Protein AF-A0A612QL84-F1 (afdb_monomer_lite)

pLDDT: mean 74.57, std 16.96, range [36.69, 97.5]

Radius of gyration: 27.6 Å; chains: 1; bounding box: 62×42×77 Å

Structure (mmCIF, N/CA/C/O backbone):
data_AF-A0A612QL84-F1
#
_entry.id   AF-A0A612QL84-F1
#
loop_
_atom_site.group_PDB
_atom_site.id
_atom_site.type_symbol
_atom_site.label_atom_id
_atom_site.label_alt_id
_atom_site.label_comp_id
_atom_site.label_asym_id
_atom_site.label_entity_id
_atom_site.label_seq_id
_atom_site.pdbx_PDB_ins_code
_atom_site.Cartn_x
_atom_site.Cartn_y
_atom_site.Cartn_z
_atom_site.occupancy
_atom_site.B_iso_or_equiv
_atom_site.auth_seq_id
_atom_site.auth_comp_id
_atom_site.auth_asym_id
_atom_site.auth_atom_id
_atom_site.pdbx_PDB_model_num
ATOM 1 N N . ILE A 1 1 ? 5.502 -2.067 36.546 1.00 43.53 1 ILE A N 1
ATOM 2 C CA . ILE A 1 1 ? 4.140 -2.557 36.855 1.00 43.53 1 ILE A CA 1
ATOM 3 C C . ILE A 1 1 ? 4.040 -2.492 38.365 1.00 43.53 1 ILE A C 1
ATOM 5 O O . ILE A 1 1 ? 4.650 -3.320 39.027 1.00 43.53 1 ILE A O 1
ATOM 9 N N . ASP A 1 2 ? 3.434 -1.429 38.892 1.00 40.50 2 ASP A N 1
ATOM 10 C CA . ASP A 1 2 ? 3.224 -1.284 40.333 1.00 40.50 2 ASP A CA 1
ATOM 11 C C . ASP A 1 2 ? 2.199 -2.330 40.770 1.00 40.50 2 ASP A C 1
ATOM 13 O O . ASP A 1 2 ? 1.013 -2.237 40.447 1.00 40.50 2 ASP A O 1
ATOM 17 N N . SER A 1 3 ? 2.677 -3.380 41.429 1.00 54.72 3 SER A N 1
ATOM 18 C CA . SER A 1 3 ? 1.825 -4.421 41.989 1.00 54.72 3 SER A CA 1
ATOM 19 C C . SER A 1 3 ? 1.119 -3.851 43.216 1.00 54.72 3 SER A C 1
ATOM 21 O O . SER A 1 3 ? 1.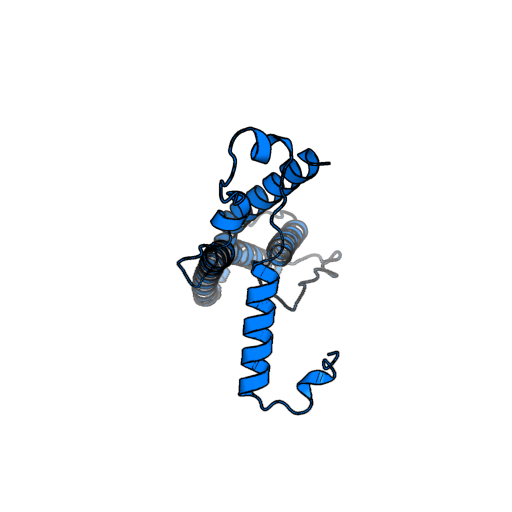739 -3.706 44.270 1.00 54.72 3 SER A O 1
ATOM 23 N N . ASP A 1 4 ? -0.167 -3.522 43.060 1.00 62.78 4 ASP A N 1
ATOM 24 C CA . ASP A 1 4 ? -1.070 -3.097 44.137 1.00 62.78 4 ASP A CA 1
ATOM 25 C C . ASP A 1 4 ? -0.872 -4.056 45.338 1.00 62.78 4 ASP A C 1
ATOM 27 O O . ASP A 1 4 ? -1.049 -5.268 45.166 1.00 62.78 4 ASP A O 1
ATOM 31 N N . PRO A 1 5 ? -0.438 -3.587 46.528 1.00 63.16 5 PRO A N 1
ATOM 32 C CA . PRO A 1 5 ? 0.059 -4.460 47.600 1.00 63.16 5 PRO A CA 1
ATOM 33 C C . PRO A 1 5 ? -0.962 -5.500 48.084 1.00 63.16 5 PRO A C 1
ATOM 35 O O . PRO A 1 5 ? -0.580 -6.528 48.641 1.00 63.16 5 PRO A O 1
ATOM 38 N N . ILE A 1 6 ? -2.244 -5.251 47.815 1.00 63.66 6 ILE A N 1
ATOM 39 C CA . ILE A 1 6 ? -3.386 -6.116 48.124 1.00 63.66 6 ILE A CA 1
ATOM 40 C C . ILE A 1 6 ? -3.390 -7.393 47.261 1.00 63.66 6 ILE A C 1
ATOM 42 O O . ILE A 1 6 ? -3.891 -8.419 47.701 1.00 63.66 6 ILE A O 1
ATOM 46 N N . LEU A 1 7 ? -2.787 -7.376 46.066 1.00 60.19 7 LEU A N 1
ATOM 47 C CA . LEU A 1 7 ? -2.848 -8.477 45.092 1.00 60.19 7 LEU A CA 1
ATOM 48 C C . LEU A 1 7 ? -1.815 -9.590 45.333 1.00 60.19 7 LEU A C 1
ATOM 50 O O . LEU A 1 7 ? -1.817 -10.587 44.616 1.00 60.19 7 LEU A O 1
ATOM 54 N N . LYS A 1 8 ? -0.933 -9.455 46.332 1.00 66.06 8 LYS A N 1
ATOM 55 C CA . LYS A 1 8 ? 0.133 -10.440 46.608 1.00 66.06 8 LYS A CA 1
ATOM 56 C C . LYS A 1 8 ? -0.380 -11.788 47.126 1.00 66.06 8 LYS A C 1
ATOM 58 O O . LYS A 1 8 ? 0.341 -12.773 47.022 1.00 66.06 8 LYS A O 1
ATOM 63 N N . SER A 1 9 ? -1.590 -11.832 47.684 1.00 69.88 9 SER A N 1
ATOM 64 C CA . SER A 1 9 ? -2.232 -13.056 48.188 1.00 69.88 9 SER A CA 1
ATOM 65 C C . SER A 1 9 ? -3.316 -13.605 47.257 1.00 69.88 9 SER A C 1
ATOM 67 O O . SER A 1 9 ? -3.982 -14.566 47.626 1.00 69.88 9 SER A O 1
ATOM 69 N N . TYR A 1 10 ? -3.533 -12.970 46.102 1.00 70.81 10 TYR A N 1
ATOM 70 C CA . TYR A 1 10 ? -4.613 -13.304 45.178 1.00 70.81 10 TYR A CA 1
ATOM 71 C C . TYR A 1 10 ? -4.092 -14.292 44.133 1.00 70.81 10 TYR A C 1
ATOM 73 O O . TYR A 1 10 ? -3.008 -14.111 43.575 1.00 70.81 10 TYR A O 1
ATOM 81 N N . ASN A 1 11 ? -4.864 -15.334 43.845 1.00 79.00 11 ASN A N 1
ATOM 82 C CA . ASN A 1 11 ? -4.589 -16.227 42.730 1.00 79.00 11 ASN A CA 1
ATOM 83 C C . ASN A 1 11 ? -4.910 -15.540 41.385 1.00 79.00 11 ASN A C 1
ATOM 85 O O . ASN A 1 11 ? -5.474 -14.444 41.325 1.00 79.00 11 ASN A O 1
ATOM 89 N N . HIS A 1 12 ? -4.536 -16.178 40.276 1.00 71.31 12 HIS A N 1
ATOM 90 C CA . HIS A 1 12 ? -4.663 -15.576 38.947 1.00 71.31 12 HIS A CA 1
ATOM 91 C C . HIS A 1 12 ? -6.112 -15.189 38.581 1.00 71.31 12 HIS A C 1
ATOM 93 O O . HIS A 1 12 ? -6.333 -14.121 38.009 1.00 71.31 12 HIS A O 1
ATOM 99 N N . GLU A 1 13 ? -7.105 -16.003 38.950 1.00 71.88 13 GLU A N 1
ATOM 100 C CA . GLU A 1 13 ? -8.523 -15.700 38.704 1.00 71.88 13 GLU A CA 1
ATOM 101 C C . GLU A 1 13 ? -9.019 -14.531 39.559 1.00 71.88 13 GLU A C 1
ATOM 103 O O . GLU A 1 13 ? -9.749 -13.661 39.077 1.00 71.88 13 GLU A O 1
ATOM 108 N N . GLU A 1 14 ? -8.583 -14.459 40.813 1.00 72.56 14 GLU A N 1
ATOM 109 C CA . GLU A 1 14 ? -8.948 -13.381 41.729 1.00 72.56 14 GLU A CA 1
ATOM 110 C C . GLU A 1 14 ? -8.357 -12.035 41.281 1.00 72.56 14 GLU A C 1
ATOM 112 O O . GLU A 1 14 ? -9.027 -11.005 41.378 1.00 72.56 14 GLU A O 1
ATOM 117 N N . ILE A 1 15 ? -7.145 -12.037 40.714 1.00 73.62 15 ILE A N 1
ATOM 118 C CA . ILE A 1 15 ? -6.523 -10.847 40.112 1.00 73.62 15 ILE A CA 1
ATOM 119 C C . ILE A 1 15 ? -7.340 -10.370 38.902 1.00 73.62 15 ILE A C 1
ATOM 121 O O . ILE A 1 15 ? -7.652 -9.180 38.790 1.00 73.62 15 ILE A O 1
ATOM 125 N N . LEU A 1 16 ? -7.733 -11.285 38.008 1.00 68.56 16 LEU A N 1
ATOM 126 C CA . LEU A 1 16 ? -8.563 -10.954 36.845 1.00 68.56 16 LEU A CA 1
ATOM 127 C C . LEU A 1 16 ? -9.923 -10.388 37.270 1.00 68.56 16 LEU A C 1
ATOM 129 O O . LEU A 1 16 ? -10.381 -9.385 36.715 1.00 68.56 16 LEU A O 1
ATOM 133 N N . ASN A 1 17 ? -10.547 -10.974 38.293 1.00 69.19 17 ASN A N 1
ATOM 134 C CA . ASN A 1 17 ? -11.814 -10.491 38.827 1.00 69.19 17 ASN A CA 1
ATOM 135 C C . ASN A 1 17 ? -11.669 -9.120 39.510 1.00 69.19 17 ASN A C 1
ATOM 137 O O . ASN A 1 17 ? -12.507 -8.241 39.308 1.00 69.19 17 ASN A O 1
ATOM 141 N N . TYR A 1 18 ? -10.578 -8.884 40.246 1.00 73.94 18 TYR A N 1
ATOM 142 C CA . TYR A 1 18 ? -10.278 -7.581 40.842 1.00 73.94 18 TYR A CA 1
ATOM 143 C C . TYR A 1 18 ? -10.178 -6.484 39.777 1.00 73.94 18 TYR A C 1
ATOM 145 O O . TYR A 1 18 ? -10.838 -5.450 39.896 1.00 73.94 18 TYR A O 1
ATOM 153 N N . TYR A 1 19 ? -9.425 -6.711 38.696 1.00 70.50 19 TYR A N 1
ATOM 154 C CA . TYR A 1 19 ? -9.326 -5.733 37.610 1.00 70.50 19 TYR A CA 1
ATOM 155 C C . TYR A 1 19 ? -10.644 -5.568 36.849 1.00 70.50 19 TYR A C 1
ATOM 157 O O . TYR A 1 19 ? -10.978 -4.448 36.458 1.00 70.50 19 TYR A O 1
ATOM 165 N N . LYS A 1 20 ? -11.442 -6.634 36.711 1.00 65.50 20 LYS A N 1
ATOM 166 C CA . LYS A 1 20 ? -12.795 -6.567 36.140 1.00 65.50 20 LYS A CA 1
ATOM 167 C C . LYS A 1 20 ? -13.715 -5.685 36.990 1.00 65.50 20 LYS A C 1
ATOM 169 O O . LYS A 1 20 ? -14.345 -4.775 36.457 1.00 65.50 20 LYS A O 1
ATOM 174 N N . ILE A 1 21 ? -13.736 -5.874 38.310 1.00 64.62 21 ILE A N 1
ATOM 175 C CA . ILE A 1 21 ? -14.533 -5.071 39.252 1.00 64.62 21 ILE A CA 1
ATOM 176 C C . ILE A 1 21 ? -14.022 -3.626 39.327 1.00 64.62 21 ILE A C 1
ATOM 178 O O . ILE A 1 21 ? -14.826 -2.696 39.353 1.00 64.62 21 ILE A O 1
ATOM 182 N N . LYS A 1 22 ? -12.700 -3.410 39.322 1.00 65.56 22 LYS A N 1
ATOM 183 C CA . LYS A 1 22 ? -12.084 -2.072 39.318 1.00 65.56 22 LYS A CA 1
ATOM 184 C C . LYS A 1 22 ? -12.435 -1.311 38.040 1.00 65.56 22 LYS A C 1
ATOM 186 O O . LYS A 1 22 ? -12.811 -0.148 38.126 1.00 65.56 22 LYS A O 1
ATOM 191 N N . LYS A 1 23 ? -12.416 -1.983 36.883 1.00 54.47 23 LYS A N 1
ATOM 192 C CA . LYS A 1 23 ? -12.885 -1.440 35.599 1.00 54.47 23 LYS A CA 1
ATOM 193 C C . LYS A 1 23 ? -14.376 -1.083 35.660 1.00 54.47 23 LYS A C 1
ATOM 195 O O . LYS A 1 23 ? -14.739 0.030 35.300 1.00 54.47 23 LYS A O 1
ATOM 200 N N . ILE A 1 24 ? -15.221 -1.961 36.212 1.00 54.06 24 ILE A N 1
ATOM 201 C CA . ILE A 1 24 ? -16.660 -1.699 36.420 1.00 54.06 24 ILE A CA 1
ATOM 202 C C . ILE A 1 24 ? -16.897 -0.494 37.350 1.00 54.06 24 ILE A C 1
ATOM 204 O O . ILE A 1 24 ? -17.783 0.314 37.085 1.00 54.06 24 ILE A O 1
ATOM 208 N N . LYS A 1 25 ? -16.116 -0.343 38.429 1.00 49.44 25 LYS A N 1
ATOM 209 C CA . LYS A 1 25 ? -16.202 0.816 39.335 1.00 49.44 25 LYS A CA 1
ATOM 210 C C . LYS A 1 25 ? -15.736 2.111 38.671 1.00 49.44 25 LYS A C 1
ATOM 212 O O . LYS A 1 25 ? -16.410 3.120 38.829 1.00 49.44 25 LYS A O 1
ATOM 217 N N . LEU A 1 26 ? -14.657 2.072 37.885 1.00 48.16 26 LEU A N 1
ATOM 218 C CA . LEU A 1 26 ? -14.209 3.221 37.091 1.00 48.16 26 LEU A CA 1
ATOM 219 C C . LEU A 1 26 ? -15.296 3.685 36.106 1.00 48.16 26 LEU A C 1
ATOM 221 O O . LEU A 1 26 ? -15.493 4.881 35.935 1.00 48.16 26 LEU A O 1
ATOM 225 N N . HIS A 1 27 ? -16.039 2.744 35.510 1.00 44.53 27 HIS A N 1
ATOM 226 C CA . HIS A 1 27 ? -17.174 3.051 34.633 1.00 44.53 27 HIS A CA 1
ATOM 227 C C . HIS A 1 27 ? -18.390 3.645 35.371 1.00 44.53 27 HIS A C 1
ATOM 229 O O . HIS A 1 27 ? -19.239 4.253 34.726 1.00 44.53 27 HIS A O 1
ATOM 235 N N . LYS A 1 28 ? -18.494 3.508 36.703 1.00 47.56 28 LYS A N 1
ATOM 236 C CA . LYS A 1 28 ? -19.592 4.094 37.499 1.00 47.56 28 LYS A CA 1
ATOM 237 C C . LYS A 1 28 ? -19.326 5.521 37.978 1.00 47.56 28 LYS A C 1
ATOM 239 O O . LYS A 1 28 ? -20.264 6.199 38.391 1.00 47.56 28 LYS A O 1
ATOM 244 N N . GLU A 1 29 ? -18.092 6.012 37.914 1.00 48.22 29 GLU A N 1
ATOM 245 C CA . GLU A 1 29 ? -17.760 7.356 38.386 1.00 48.22 29 GLU A CA 1
ATOM 246 C C . GLU A 1 29 ? -17.466 8.311 37.229 1.00 48.22 29 GLU A C 1
ATOM 248 O O . GLU A 1 29 ? -16.329 8.467 36.792 1.00 48.22 29 GLU A O 1
ATOM 253 N N . LYS A 1 30 ? -18.527 8.985 36.764 1.00 46.16 30 LYS A N 1
ATOM 254 C CA . LYS A 1 30 ? -18.569 10.440 36.506 1.00 46.16 30 LYS A CA 1
ATOM 255 C C . LYS A 1 30 ? -19.983 10.855 36.091 1.00 46.16 30 LYS A C 1
ATOM 257 O O . LYS A 1 30 ? -20.247 11.245 34.956 1.00 46.16 30 LYS A O 1
ATOM 262 N N . HIS A 1 31 ? -20.906 10.812 37.048 1.00 46.28 31 HIS A N 1
ATOM 263 C CA . HIS A 1 31 ? -22.138 11.588 36.940 1.00 46.28 31 HIS A CA 1
ATOM 264 C C . HIS A 1 31 ? -21.786 13.061 37.175 1.00 46.28 31 HIS A C 1
ATOM 266 O O . HIS A 1 31 ? -21.678 13.510 38.314 1.00 46.28 31 HIS A O 1
ATOM 272 N N . HIS A 1 32 ? -21.556 13.819 36.102 1.00 47.75 32 HIS A N 1
ATOM 273 C CA . HIS A 1 32 ? -21.528 15.276 36.199 1.00 47.75 32 HIS A CA 1
ATOM 274 C C . HIS A 1 32 ? -22.967 15.756 36.405 1.00 47.75 32 HIS A C 1
ATOM 276 O O . HIS A 1 32 ? -23.725 15.897 35.447 1.00 47.75 32 HIS A O 1
ATOM 282 N N . LYS A 1 33 ? -23.352 15.962 37.666 1.00 51.97 33 LYS A N 1
ATOM 283 C CA . LYS A 1 33 ? -24.595 16.656 38.005 1.00 51.97 33 LYS A CA 1
ATOM 284 C C . LYS A 1 33 ? -24.459 18.119 37.598 1.00 51.97 33 LYS A C 1
ATOM 286 O O . LYS A 1 33 ? -23.468 18.765 37.929 1.00 51.97 33 LYS A O 1
ATOM 291 N N . SER A 1 34 ? -25.423 18.614 36.832 1.00 57.22 34 SER A N 1
ATOM 292 C CA . SER A 1 34 ? -25.543 20.032 36.510 1.00 57.22 34 SER A CA 1
ATOM 293 C C . SER A 1 34 ? -26.702 20.582 37.333 1.00 57.22 34 SER A C 1
ATOM 295 O O . SER A 1 34 ? -27.820 20.074 37.245 1.00 57.22 34 SER A O 1
ATOM 297 N N . ASP A 1 35 ? -26.441 21.625 38.122 1.00 59.41 35 ASP A N 1
ATOM 298 C CA . ASP A 1 35 ? -27.447 22.236 39.003 1.00 59.41 35 ASP A CA 1
ATOM 299 C C . ASP A 1 35 ? -28.658 22.780 38.229 1.00 59.41 35 ASP A C 1
ATOM 301 O O . ASP A 1 35 ? -29.752 22.914 38.776 1.00 59.41 35 ASP A O 1
ATOM 305 N N . PHE A 1 36 ? -28.468 23.108 36.948 1.00 66.88 36 PHE A N 1
ATOM 306 C CA . PHE A 1 36 ? -29.543 23.522 36.051 1.00 66.88 36 PHE A CA 1
ATOM 307 C C . PHE A 1 36 ? -30.461 22.346 35.697 1.00 66.88 36 PHE A C 1
ATOM 309 O O . PHE A 1 36 ? -31.680 22.462 35.803 1.00 66.88 36 PHE A O 1
ATOM 316 N N . LEU A 1 37 ? -29.887 21.204 35.309 1.00 61.16 37 LEU A N 1
ATOM 317 C CA . LEU A 1 37 ? -30.662 20.046 34.861 1.00 61.16 37 LEU A CA 1
ATOM 318 C C . LEU A 1 37 ? -31.353 19.330 36.023 1.00 61.16 37 LEU A C 1
ATOM 320 O O . LEU A 1 37 ? -32.499 18.921 35.859 1.00 61.16 37 LEU A O 1
ATOM 324 N N . ASP A 1 38 ? -30.724 19.263 37.199 1.00 65.06 38 ASP A N 1
ATOM 325 C CA . ASP A 1 38 ? -31.340 18.677 38.399 1.00 65.06 38 ASP A CA 1
ATOM 326 C C . ASP A 1 38 ? -32.575 19.476 38.864 1.00 65.06 38 ASP A C 1
ATOM 328 O O . ASP A 1 38 ? -33.521 18.900 39.404 1.00 65.06 38 ASP A O 1
ATOM 332 N N . LYS A 1 39 ? -32.610 20.795 38.614 1.00 68.56 39 LYS A N 1
ATOM 333 C CA . LYS A 1 39 ? -33.785 21.642 38.893 1.00 68.56 39 LYS A CA 1
ATOM 334 C C . LYS A 1 39 ? -34.899 21.467 37.866 1.00 68.56 39 LYS A C 1
ATOM 336 O O . LYS A 1 39 ? -36.070 21.548 38.228 1.00 68.56 39 LYS A O 1
ATOM 341 N N . SER A 1 40 ? -34.551 21.280 36.594 1.00 71.25 40 SER A N 1
ATOM 342 C CA . SER A 1 40 ? -35.532 21.182 35.507 1.00 71.25 40 SER A CA 1
ATOM 343 C C . SER A 1 40 ? -36.091 19.773 35.313 1.00 71.25 40 SER A C 1
ATOM 345 O O . SER A 1 40 ? -37.234 19.644 34.883 1.00 71.25 40 SER A O 1
ATOM 347 N N . ILE A 1 41 ? -35.320 18.724 35.618 1.00 69.88 41 ILE A N 1
ATOM 348 C CA . ILE A 1 41 ? -35.753 17.324 35.512 1.00 69.88 41 ILE A CA 1
ATOM 349 C C . ILE A 1 41 ? -35.221 16.530 36.721 1.00 69.88 41 ILE A C 1
ATOM 351 O O . ILE A 1 41 ? -34.218 15.818 36.617 1.00 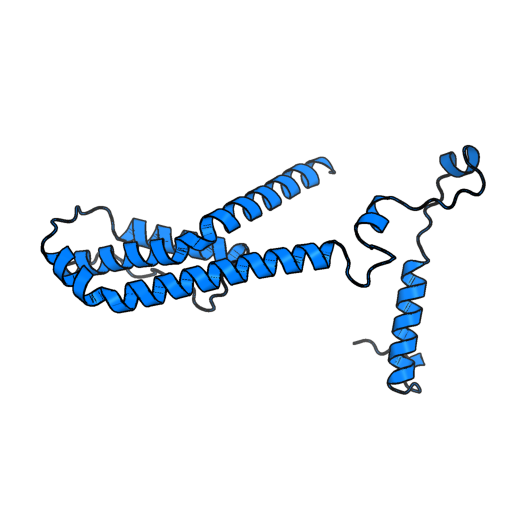69.88 41 ILE A O 1
ATOM 355 N N . PRO A 1 42 ? -35.884 16.635 37.886 1.00 61.78 42 PRO A N 1
ATOM 356 C CA . PRO A 1 42 ? -35.478 15.903 39.078 1.00 61.78 42 PRO A CA 1
ATOM 357 C C . PRO A 1 42 ? -35.566 14.390 38.835 1.00 61.78 42 PRO A C 1
ATOM 359 O O . PRO A 1 42 ? -36.540 13.908 38.258 1.00 61.78 42 PRO A O 1
ATOM 362 N N . ASN A 1 43 ? -34.572 13.638 39.312 1.00 61.94 43 ASN A N 1
ATOM 363 C CA . ASN A 1 43 ? -34.472 12.173 39.200 1.00 61.94 43 ASN A CA 1
ATOM 364 C C . ASN A 1 43 ? -34.282 11.607 37.778 1.00 61.94 43 ASN A C 1
ATOM 366 O O . ASN A 1 43 ? -34.477 10.408 37.575 1.00 61.94 43 ASN A O 1
ATOM 370 N N . ALA A 1 44 ? -33.867 12.415 36.798 1.00 61.16 44 ALA A N 1
ATOM 371 C CA . ALA A 1 44 ? -33.455 11.881 35.502 1.00 61.16 44 ALA A CA 1
ATOM 372 C C . ALA A 1 44 ? -32.057 11.249 35.569 1.00 61.16 44 ALA A C 1
ATOM 374 O O . ALA A 1 44 ? -31.090 11.872 36.010 1.00 61.16 44 ALA A O 1
ATOM 375 N N . GLU A 1 45 ? -31.926 10.021 35.069 1.00 57.38 45 GLU A N 1
ATOM 376 C CA . GLU A 1 45 ? -30.629 9.379 34.858 1.00 57.38 45 GLU A CA 1
ATOM 377 C C . GLU A 1 45 ? -29.931 10.027 33.647 1.00 57.38 45 GLU A C 1
ATOM 379 O O . GLU A 1 45 ? -30.082 9.618 32.495 1.00 57.38 45 GLU A O 1
ATOM 384 N N . LEU A 1 46 ? -29.201 11.114 33.903 1.00 56.59 46 LEU A N 1
ATOM 385 C CA . LEU A 1 46 ? -28.474 11.862 32.880 1.00 56.59 46 LEU A CA 1
ATOM 386 C C . LEU A 1 46 ? -27.224 11.094 32.444 1.00 56.59 46 LEU A C 1
ATOM 388 O O . LEU A 1 46 ? -26.233 11.000 33.170 1.00 56.59 46 LEU A O 1
ATOM 392 N N . THR A 1 47 ? -27.259 10.588 31.215 1.00 52.47 47 THR A N 1
ATOM 393 C CA . THR A 1 47 ? -26.109 10.013 30.516 1.00 52.47 47 THR A CA 1
ATOM 394 C C . THR A 1 47 ? -25.787 10.863 29.290 1.00 52.47 47 THR A C 1
ATOM 396 O O . THR A 1 47 ? -26.655 11.218 28.492 1.00 52.47 47 THR A O 1
ATOM 399 N N . PHE A 1 48 ? -24.521 11.257 29.136 1.00 55.22 48 PHE A N 1
ATOM 400 C CA . PHE A 1 48 ? -24.101 12.025 27.966 1.00 55.22 48 PHE A CA 1
ATOM 401 C C . PHE A 1 48 ? -24.074 11.117 26.730 1.00 55.22 48 PHE A C 1
ATOM 403 O O . PHE A 1 48 ? -23.280 10.179 26.656 1.00 55.22 48 PHE A O 1
ATOM 410 N N . ILE A 1 49 ? -24.863 11.467 25.708 1.00 57.41 49 ILE A N 1
ATOM 411 C CA . ILE A 1 49 ? -24.975 10.737 24.427 1.00 57.41 49 ILE A CA 1
ATOM 412 C C . ILE A 1 49 ? -23.599 10.469 23.779 1.00 57.41 49 ILE A C 1
ATOM 414 O O . ILE A 1 49 ? -23.417 9.466 23.091 1.00 57.41 49 ILE A O 1
ATOM 418 N N . LYS A 1 50 ? -22.600 11.337 24.009 1.00 53.28 50 LYS A N 1
ATOM 419 C CA . LYS A 1 50 ? -21.232 11.173 23.482 1.00 53.28 50 LYS A CA 1
ATOM 420 C C . LYS A 1 50 ? -20.557 9.873 23.937 1.00 53.28 50 LYS A C 1
ATOM 422 O O . LYS A 1 50 ? -19.938 9.220 23.106 1.00 53.28 50 LYS A O 1
ATOM 427 N N . ALA A 1 51 ? -20.670 9.500 25.212 1.00 52.41 51 ALA A N 1
ATOM 428 C CA . ALA A 1 51 ? -19.995 8.315 25.748 1.00 52.41 51 ALA A CA 1
ATOM 429 C C . ALA A 1 51 ? -20.720 7.022 25.339 1.00 52.41 51 ALA A C 1
ATOM 431 O O . ALA A 1 51 ? -20.084 6.088 24.867 1.00 52.41 51 ALA A O 1
ATOM 432 N N . GLN A 1 52 ? -22.057 7.018 25.381 1.00 52.50 52 GLN A N 1
ATOM 433 C CA . GLN A 1 52 ? -22.907 5.890 24.964 1.00 52.50 52 GLN A CA 1
ATOM 434 C C . GLN A 1 52 ? -22.837 5.553 23.463 1.00 52.50 52 GLN A C 1
ATOM 436 O O . GLN A 1 52 ? -23.143 4.435 23.063 1.00 52.50 52 GLN A O 1
ATOM 441 N N . ARG A 1 53 ? -22.460 6.508 22.601 1.00 55.84 53 ARG A N 1
ATOM 442 C CA . ARG A 1 53 ? -22.215 6.234 21.170 1.00 55.84 53 ARG A CA 1
ATOM 443 C C . ARG A 1 53 ? -20.870 5.553 20.916 1.00 55.84 53 ARG A C 1
ATOM 445 O O . ARG A 1 53 ? -20.701 4.922 19.878 1.00 55.84 53 ARG A O 1
ATOM 452 N N . ILE A 1 54 ? -19.922 5.704 21.838 1.00 59.06 54 ILE A N 1
ATOM 453 C CA . ILE A 1 54 ? -18.593 5.089 21.776 1.00 59.06 54 ILE A CA 1
ATOM 454 C C . ILE A 1 54 ? -18.636 3.715 22.455 1.00 59.06 54 ILE A C 1
ATOM 456 O O . ILE A 1 54 ? -18.187 2.722 21.881 1.00 59.06 54 ILE A O 1
ATOM 460 N N . GLU A 1 55 ? -19.240 3.656 23.639 1.00 56.12 55 GLU A N 1
ATOM 461 C CA . GLU A 1 55 ? -19.522 2.442 24.396 1.00 56.12 55 GLU A CA 1
ATOM 462 C C . GLU A 1 55 ? -20.928 1.956 24.059 1.00 56.12 55 GLU A C 1
ATOM 464 O O . GLU A 1 55 ? -21.919 2.372 24.657 1.00 56.12 55 GLU A O 1
ATOM 469 N N . ASN A 1 56 ? -21.034 1.059 23.082 1.00 53.91 56 ASN A N 1
ATOM 470 C CA . ASN A 1 56 ? -22.283 0.355 22.851 1.00 53.91 56 ASN A CA 1
ATOM 471 C C . ASN A 1 56 ? -22.499 -0.631 24.010 1.00 53.91 56 ASN A C 1
ATOM 473 O O . ASN A 1 56 ? -22.029 -1.756 23.960 1.00 53.91 56 ASN A O 1
ATOM 477 N N . ILE A 1 57 ? -23.198 -0.204 25.065 1.00 52.31 57 ILE A N 1
ATOM 478 C CA . ILE A 1 57 ? -23.388 -0.951 26.328 1.00 52.31 57 ILE A CA 1
ATOM 479 C C . ILE A 1 57 ? -23.968 -2.372 26.110 1.00 52.31 57 ILE A C 1
ATOM 481 O O . ILE A 1 57 ? -23.852 -3.226 26.985 1.00 52.31 57 ILE A O 1
ATOM 485 N N . LYS A 1 58 ? -24.571 -2.654 24.944 1.00 55.41 58 LYS A N 1
ATOM 486 C CA . LYS A 1 58 ? -25.138 -3.968 24.591 1.00 55.41 58 LYS A CA 1
ATOM 487 C C . LYS A 1 58 ? -24.219 -4.877 23.765 1.00 55.41 58 LYS A C 1
ATOM 489 O O . LYS A 1 58 ? -24.470 -6.076 23.739 1.00 55.41 58 LYS A O 1
ATOM 494 N N . ASN A 1 59 ? -23.190 -4.342 23.107 1.00 54.25 59 ASN A N 1
ATOM 495 C CA . ASN A 1 59 ? -22.253 -5.119 22.293 1.00 54.25 59 ASN A CA 1
ATOM 496 C C . ASN A 1 59 ? -20.860 -5.062 22.926 1.00 54.25 59 ASN A C 1
ATOM 498 O O . ASN A 1 59 ? -20.362 -3.987 23.231 1.00 54.25 59 ASN A O 1
ATOM 502 N N . GLU A 1 60 ? -20.191 -6.207 23.063 1.00 59.59 60 GLU A N 1
ATOM 503 C CA . GLU A 1 60 ? -18.849 -6.293 23.667 1.00 59.59 60 GLU A CA 1
ATOM 504 C C . GLU A 1 60 ? -17.770 -5.467 22.936 1.00 59.59 60 GLU A C 1
ATOM 506 O O . GLU A 1 60 ? -16.704 -5.236 23.500 1.00 59.59 60 GLU A O 1
ATOM 511 N N . LYS A 1 61 ? -18.041 -5.003 21.704 1.00 61.69 61 LYS A N 1
ATOM 512 C CA . LYS A 1 61 ? -17.128 -4.179 20.900 1.00 61.69 61 LYS A CA 1
ATOM 513 C C . LYS A 1 61 ? -17.563 -2.719 20.857 1.00 61.69 61 LYS A C 1
ATOM 515 O O . LYS A 1 61 ? -18.699 -2.406 20.489 1.00 61.69 61 LYS A O 1
ATOM 520 N N . SER A 1 62 ? -16.628 -1.823 21.158 1.00 73.44 62 SER A N 1
ATOM 521 C CA . SER A 1 62 ? -16.854 -0.378 21.046 1.00 73.44 62 SER A CA 1
ATOM 522 C C . SER A 1 62 ? -16.998 0.056 19.580 1.00 73.44 62 SER A C 1
ATOM 524 O O . SER A 1 62 ? -16.477 -0.587 18.662 1.00 73.44 62 SER A O 1
ATOM 52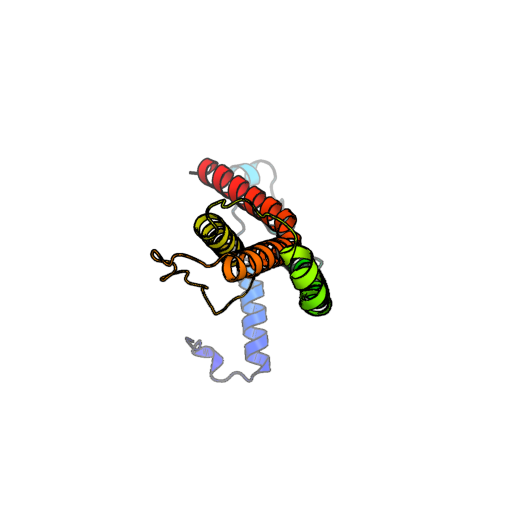6 N N . ALA A 1 63 ? -17.671 1.184 19.331 1.00 74.88 63 ALA A N 1
ATOM 527 C CA . ALA A 1 63 ? -17.762 1.747 17.978 1.00 74.88 63 ALA A CA 1
ATOM 528 C C . ALA A 1 63 ? -16.369 2.076 17.400 1.00 74.88 63 ALA A C 1
ATOM 530 O O . ALA A 1 63 ? -16.143 1.940 16.198 1.00 74.88 63 ALA A O 1
ATOM 531 N N . ILE A 1 64 ? -15.421 2.441 18.273 1.00 78.00 64 ILE A N 1
ATOM 532 C CA . ILE A 1 64 ? -14.016 2.686 17.924 1.00 78.00 64 ILE A CA 1
ATOM 533 C C . ILE A 1 64 ? -13.362 1.404 17.409 1.00 78.00 64 ILE A C 1
ATOM 535 O O . ILE A 1 64 ? -12.761 1.416 16.340 1.00 78.00 64 ILE A O 1
ATOM 539 N N . GLU A 1 65 ? -13.505 0.290 18.128 1.00 80.81 65 GLU A N 1
ATOM 540 C CA . GLU A 1 65 ? -12.952 -1.001 17.708 1.00 80.81 65 GLU A CA 1
ATOM 541 C C . GLU A 1 65 ? 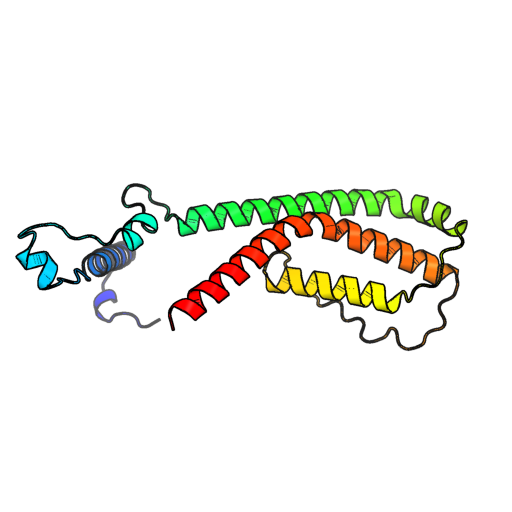-13.569 -1.484 16.397 1.00 80.81 65 GLU A C 1
ATOM 543 O O . GLU A 1 65 ? -12.862 -2.007 15.538 1.00 80.81 65 GLU A O 1
ATOM 548 N N . SER A 1 66 ? -14.878 -1.299 16.209 1.00 83.44 66 SER A N 1
ATOM 549 C CA . SER A 1 66 ? -15.540 -1.652 14.950 1.00 83.44 66 SER A CA 1
ATOM 550 C C . SER A 1 66 ? -14.963 -0.860 13.776 1.00 83.44 66 SER A C 1
ATOM 552 O O . SER A 1 66 ? -14.626 -1.444 12.746 1.00 83.44 66 SER A O 1
ATOM 554 N N . GLN A 1 67 ? -14.804 0.456 13.934 1.00 83.50 67 GLN A N 1
ATOM 555 C CA . GLN A 1 67 ? -14.264 1.309 12.879 1.00 83.50 67 GLN A CA 1
ATOM 556 C C . GLN A 1 67 ? -12.773 1.044 12.626 1.00 83.50 67 GLN A C 1
ATOM 558 O O . GLN A 1 67 ? -12.336 1.054 11.477 1.00 83.50 67 GLN A O 1
ATOM 563 N N . ALA A 1 68 ? -11.999 0.762 13.678 1.00 86.44 68 ALA A N 1
ATOM 564 C CA . ALA A 1 68 ? -10.593 0.389 13.566 1.00 86.44 68 ALA A CA 1
ATOM 565 C C . ALA A 1 68 ? -10.418 -0.940 12.816 1.00 86.44 68 ALA A C 1
ATOM 567 O O . ALA A 1 68 ? -9.565 -1.037 11.937 1.00 86.44 68 ALA A O 1
ATOM 568 N N . ASN A 1 69 ? -11.256 -1.941 13.105 1.00 88.31 69 ASN A N 1
ATOM 569 C CA . ASN A 1 69 ? -11.254 -3.208 12.372 1.00 88.31 69 ASN A CA 1
ATOM 570 C C . ASN A 1 69 ? -11.654 -3.011 10.907 1.00 88.31 69 ASN A C 1
ATOM 572 O O . ASN A 1 69 ? -11.009 -3.561 10.024 1.00 88.31 69 ASN A O 1
ATOM 576 N N . PHE A 1 70 ? -12.669 -2.191 10.628 1.00 89.06 70 PHE A N 1
ATOM 577 C CA . PHE A 1 70 ? -13.044 -1.876 9.251 1.00 89.06 70 PHE A CA 1
ATOM 578 C C . PHE A 1 70 ? -11.894 -1.213 8.478 1.00 89.06 70 PHE A C 1
ATOM 580 O O . PHE A 1 70 ? -11.591 -1.616 7.357 1.00 89.06 70 PHE A O 1
ATOM 587 N N . LEU A 1 71 ? -11.207 -0.244 9.092 1.00 90.38 71 LEU A N 1
ATOM 588 C CA . LEU A 1 71 ? -10.027 0.386 8.501 1.00 90.38 71 LEU A CA 1
ATOM 589 C C . LEU A 1 71 ? -8.900 -0.627 8.254 1.00 90.38 71 LEU A C 1
ATOM 591 O O . LEU A 1 71 ? -8.270 -0.596 7.199 1.00 90.38 71 LEU A O 1
ATOM 595 N N . LEU A 1 72 ? -8.671 -1.543 9.198 1.00 91.94 72 LEU A N 1
ATOM 596 C CA . LEU A 1 72 ? -7.687 -2.612 9.048 1.00 91.94 72 LEU A CA 1
ATOM 597 C C . LEU A 1 72 ? -7.999 -3.506 7.837 1.00 91.94 72 LEU A C 1
ATOM 599 O O . LEU A 1 72 ? -7.087 -3.840 7.086 1.00 91.94 72 LEU A O 1
ATOM 603 N N . GLU A 1 73 ? -9.264 -3.863 7.619 1.00 94.31 73 GLU A N 1
ATOM 604 C CA . GLU A 1 73 ? -9.678 -4.654 6.453 1.00 94.31 73 GLU A CA 1
ATOM 605 C C . GLU A 1 73 ? -9.464 -3.905 5.128 1.00 94.31 73 GLU A C 1
ATOM 607 O O . GLU A 1 73 ? -9.047 -4.511 4.142 1.00 94.31 73 GLU A O 1
ATOM 612 N N . LEU A 1 74 ? -9.667 -2.583 5.097 1.00 94.25 74 LEU A N 1
ATOM 613 C CA . LEU A 1 74 ? -9.342 -1.773 3.915 1.00 94.25 74 LEU A CA 1
ATOM 614 C C . LEU A 1 74 ? -7.837 -1.763 3.620 1.00 94.25 74 LEU A C 1
ATOM 616 O O . LEU A 1 74 ? -7.442 -1.913 2.466 1.00 94.25 74 LEU A O 1
ATOM 620 N N . ILE A 1 75 ? -7.002 -1.627 4.655 1.00 93.25 75 ILE A N 1
ATOM 621 C CA . ILE A 1 75 ? -5.539 -1.678 4.514 1.00 93.25 75 ILE A CA 1
ATOM 622 C C . ILE A 1 75 ? -5.101 -3.047 3.978 1.00 93.25 75 ILE A C 1
ATOM 624 O O . ILE A 1 75 ? -4.288 -3.109 3.058 1.00 93.25 75 ILE A O 1
ATOM 628 N N . LYS A 1 76 ? -5.651 -4.143 4.520 1.00 94.44 76 LYS A N 1
ATOM 629 C CA . LYS A 1 76 ? -5.343 -5.506 4.055 1.00 94.44 76 LYS A CA 1
ATOM 630 C C . LYS A 1 76 ? -5.709 -5.705 2.591 1.00 94.44 76 LYS A C 1
ATOM 632 O O . LYS A 1 76 ? -4.883 -6.203 1.838 1.00 94.44 76 LYS A O 1
ATOM 637 N N . ARG A 1 77 ? -6.899 -5.263 2.176 1.00 95.62 77 ARG A N 1
ATOM 638 C CA . ARG A 1 77 ? -7.336 -5.368 0.779 1.00 95.62 77 ARG A CA 1
ATOM 639 C C . ARG A 1 77 ? -6.397 -4.624 -0.168 1.00 95.62 77 ARG A C 1
ATOM 641 O O . ARG A 1 77 ? -5.953 -5.200 -1.152 1.00 95.62 77 ARG A O 1
ATOM 648 N N . ALA A 1 78 ? -6.035 -3.384 0.164 1.00 95.19 78 ALA A N 1
ATOM 649 C CA . ALA A 1 78 ? -5.081 -2.616 -0.636 1.00 95.19 78 ALA A CA 1
ATOM 650 C C . ALA A 1 78 ? -3.706 -3.309 -0.711 1.00 95.19 78 ALA A C 1
ATOM 652 O O . ALA A 1 78 ? -3.059 -3.308 -1.760 1.00 95.19 78 ALA A O 1
ATOM 653 N N . ALA A 1 79 ? -3.271 -3.948 0.380 1.00 94.00 79 ALA A N 1
ATOM 654 C CA . ALA A 1 79 ? -2.037 -4.728 0.403 1.00 94.00 79 ALA A CA 1
ATOM 655 C C . ALA A 1 79 ? -2.109 -5.990 -0.471 1.00 94.00 79 ALA A C 1
ATOM 657 O O . ALA A 1 79 ? -1.157 -6.287 -1.191 1.00 94.00 79 ALA A O 1
ATOM 658 N N . GLU A 1 80 ? -3.232 -6.707 -0.451 1.00 96.06 80 GLU A N 1
ATOM 659 C CA . GLU A 1 80 ? -3.476 -7.871 -1.308 1.00 96.06 80 GLU A CA 1
ATOM 660 C C . GLU A 1 80 ? -3.495 -7.483 -2.793 1.00 96.06 80 GLU A C 1
ATOM 662 O O . GLU A 1 80 ? -2.826 -8.124 -3.604 1.00 96.06 80 GLU A O 1
ATOM 667 N N . GLU A 1 81 ? -4.183 -6.398 -3.154 1.00 96.75 81 GLU A N 1
ATOM 668 C CA . GLU A 1 81 ? -4.209 -5.868 -4.523 1.00 96.75 81 GLU A CA 1
ATOM 669 C C . GLU A 1 81 ? -2.808 -5.441 -4.991 1.00 96.75 81 GLU A C 1
ATOM 671 O O . GLU A 1 81 ? -2.365 -5.807 -6.081 1.00 96.75 81 GLU A O 1
ATOM 676 N N . SER A 1 82 ? -2.058 -4.738 -4.137 1.00 95.44 82 SER A N 1
ATOM 677 C CA . SER A 1 82 ? -0.666 -4.353 -4.403 1.00 95.44 82 SER A CA 1
ATOM 678 C C . SER A 1 82 ? 0.248 -5.573 -4.592 1.00 95.44 82 SER A C 1
ATOM 680 O O . SER A 1 82 ? 1.130 -5.568 -5.460 1.00 95.44 82 SER A O 1
ATOM 682 N N . ALA A 1 83 ? 0.021 -6.653 -3.836 1.00 95.25 83 ALA A N 1
ATOM 683 C CA . ALA A 1 83 ? 0.755 -7.907 -3.979 1.00 95.25 83 ALA A CA 1
ATOM 684 C C . ALA A 1 83 ? 0.429 -8.621 -5.303 1.00 95.25 83 ALA A C 1
ATOM 686 O O . ALA A 1 83 ? 1.347 -9.080 -5.985 1.00 95.25 83 ALA A O 1
ATOM 687 N N . GLN A 1 84 ? -0.844 -8.658 -5.711 1.00 97.50 84 GLN A N 1
ATOM 688 C CA . GLN A 1 84 ? -1.259 -9.218 -7.004 1.00 97.50 84 GLN A CA 1
ATOM 689 C C . GLN A 1 84 ? -0.656 -8.440 -8.179 1.00 97.50 84 GLN A C 1
ATOM 691 O O . GLN A 1 84 ? -0.114 -9.037 -9.112 1.00 97.50 84 GLN A O 1
ATOM 696 N N . ILE A 1 85 ? -0.690 -7.105 -8.109 1.00 97.31 85 ILE A N 1
ATOM 697 C CA . ILE A 1 85 ? -0.030 -6.229 -9.0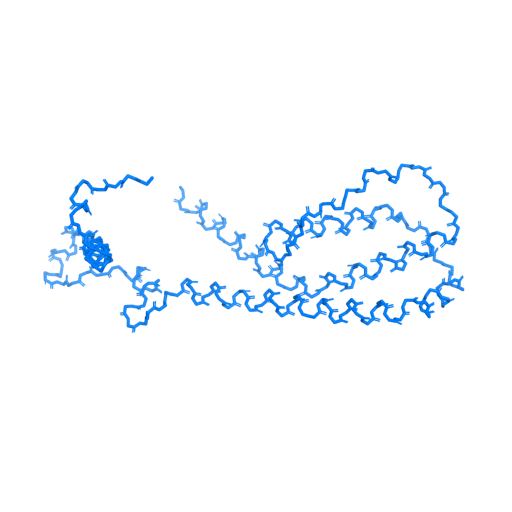83 1.00 97.31 85 ILE A CA 1
ATOM 698 C C . ILE A 1 85 ? 1.466 -6.538 -9.123 1.00 97.31 85 ILE A C 1
ATOM 700 O O . ILE A 1 85 ? 2.012 -6.753 -10.201 1.00 97.31 85 ILE A O 1
ATOM 704 N N . SER A 1 86 ? 2.125 -6.638 -7.966 1.00 95.38 86 SER A N 1
ATOM 705 C CA . SER A 1 86 ? 3.555 -6.950 -7.895 1.00 95.38 86 SER A CA 1
ATOM 706 C C . SER A 1 86 ? 3.890 -8.269 -8.584 1.00 95.38 86 SER A C 1
ATOM 708 O O . SER A 1 86 ? 4.753 -8.291 -9.455 1.00 95.38 86 SER A O 1
ATOM 710 N N . GLN A 1 87 ? 3.149 -9.336 -8.278 1.00 97.12 87 GLN A N 1
ATOM 711 C CA . GLN A 1 87 ? 3.349 -10.645 -8.895 1.00 97.12 87 GLN A CA 1
ATOM 712 C C . GLN A 1 87 ? 3.176 -10.596 -10.420 1.00 97.12 87 GLN A C 1
ATOM 714 O O . GLN A 1 87 ? 3.990 -11.154 -11.160 1.00 97.12 87 GLN A O 1
ATOM 719 N N . ARG A 1 88 ? 2.144 -9.894 -10.907 1.00 97.25 88 ARG A N 1
ATOM 720 C CA . ARG A 1 88 ? 1.908 -9.705 -12.343 1.00 97.25 88 ARG A CA 1
ATOM 721 C C . ARG A 1 88 ? 3.054 -8.944 -13.007 1.00 97.25 88 ARG A C 1
ATOM 723 O O . ARG A 1 88 ? 3.557 -9.388 -14.040 1.00 97.25 88 ARG A O 1
ATOM 730 N N . LEU A 1 89 ? 3.466 -7.816 -12.436 1.00 96.56 89 LEU A N 1
ATOM 731 C CA . LEU A 1 89 ? 4.530 -6.973 -12.984 1.00 96.56 89 LEU A CA 1
ATOM 732 C C . LEU A 1 89 ? 5.863 -7.715 -13.029 1.00 96.56 89 LEU A C 1
ATOM 734 O O . LEU A 1 89 ? 6.548 -7.659 -14.049 1.00 96.56 89 LEU A O 1
ATOM 738 N N . ASP A 1 90 ? 6.181 -8.468 -11.978 1.00 94.62 90 ASP A N 1
ATOM 739 C CA . ASP A 1 90 ? 7.417 -9.241 -11.889 1.00 94.62 90 ASP A CA 1
ATOM 740 C C . ASP A 1 90 ? 7.414 -10.394 -12.916 1.00 94.62 90 ASP A C 1
ATOM 742 O O . ASP A 1 90 ? 8.401 -10.598 -13.621 1.00 94.62 90 ASP A O 1
ATOM 746 N N . SER A 1 91 ? 6.280 -11.090 -13.096 1.00 95.75 91 SER A N 1
ATOM 747 C CA . SER A 1 91 ? 6.149 -12.174 -14.092 1.00 95.75 91 SER A CA 1
ATOM 748 C C . SER A 1 91 ? 6.245 -11.700 -15.548 1.00 95.75 91 SER A C 1
ATOM 750 O O . SER A 1 91 ? 6.659 -12.454 -16.426 1.00 95.75 91 SER A O 1
ATOM 752 N N . THR A 1 92 ? 5.880 -10.442 -15.809 1.00 95.75 92 THR A N 1
ATOM 753 C CA . THR A 1 92 ? 5.858 -9.841 -17.152 1.00 95.75 92 THR A CA 1
ATOM 754 C C . THR A 1 92 ? 7.044 -8.911 -17.403 1.00 95.75 92 THR A C 1
ATOM 756 O O . THR A 1 92 ? 7.162 -8.348 -18.492 1.00 95.75 92 THR A O 1
ATOM 759 N N . PHE A 1 93 ? 7.933 -8.736 -16.421 1.00 94.75 93 PHE A N 1
ATOM 760 C CA . PHE A 1 93 ? 9.018 -7.759 -16.485 1.00 94.75 93 PHE A CA 1
ATOM 761 C C . PHE A 1 93 ? 9.957 -7.969 -17.684 1.00 94.75 93 PHE A C 1
ATOM 763 O O . PHE A 1 93 ? 10.184 -6.995 -18.402 1.00 94.75 93 PHE A O 1
ATOM 770 N N . PRO A 1 94 ? 10.461 -9.190 -17.986 1.00 93.19 94 PRO A N 1
ATOM 771 C CA . PRO A 1 94 ? 11.378 -9.375 -19.112 1.00 93.19 94 PRO A CA 1
ATOM 772 C C . PRO A 1 94 ? 10.760 -8.981 -20.456 1.00 93.19 94 PRO A C 1
ATOM 774 O O . PRO A 1 94 ? 11.409 -8.302 -21.245 1.00 93.19 94 PRO A O 1
ATOM 777 N N . ALA A 1 95 ? 9.499 -9.357 -20.697 1.00 93.06 95 ALA A N 1
ATOM 778 C CA . ALA A 1 95 ? 8.791 -9.023 -21.932 1.00 93.06 95 ALA A CA 1
ATOM 779 C C . ALA A 1 95 ? 8.633 -7.501 -22.088 1.00 93.06 95 ALA A C 1
ATOM 781 O O . ALA A 1 95 ? 9.068 -6.937 -23.088 1.00 93.06 95 ALA A O 1
ATOM 782 N N . ARG A 1 96 ? 8.133 -6.824 -21.044 1.00 92.75 96 ARG A N 1
ATOM 783 C CA . ARG A 1 96 ? 7.959 -5.362 -21.040 1.00 92.75 96 ARG A CA 1
ATOM 784 C C . ARG A 1 96 ? 9.280 -4.611 -21.191 1.00 92.75 96 ARG A C 1
ATOM 786 O O . ARG A 1 96 ? 9.318 -3.555 -21.818 1.00 92.75 96 ARG A O 1
ATOM 793 N N . LEU A 1 97 ? 10.371 -5.156 -20.647 1.00 90.94 97 LEU A N 1
ATOM 794 C CA . LEU A 1 97 ? 11.699 -4.585 -20.831 1.00 90.94 97 LEU A CA 1
ATOM 795 C C . LEU A 1 97 ? 12.121 -4.633 -22.303 1.00 90.94 97 LEU A C 1
ATOM 797 O O . LEU A 1 97 ? 12.520 -3.598 -22.832 1.00 90.94 97 LEU A O 1
ATOM 801 N N . PHE A 1 98 ? 11.995 -5.782 -22.974 1.00 88.56 98 PHE A N 1
ATOM 802 C CA . PHE A 1 98 ? 12.327 -5.893 -24.400 1.00 88.56 98 PHE A CA 1
ATOM 803 C C . PHE A 1 98 ? 11.479 -4.967 -25.278 1.00 88.56 98 PHE A C 1
ATOM 805 O O . PHE A 1 98 ? 12.025 -4.340 -26.187 1.00 88.56 98 PHE A O 1
ATOM 812 N N . ASP A 1 99 ? 10.193 -4.811 -24.966 1.00 87.69 99 ASP A N 1
ATOM 813 C CA . ASP A 1 99 ? 9.310 -3.887 -25.684 1.00 87.69 99 ASP A CA 1
ATOM 814 C C . ASP A 1 99 ? 9.770 -2.426 -25.512 1.00 87.69 99 ASP A C 1
ATOM 816 O O . ASP A 1 99 ? 9.884 -1.679 -26.487 1.00 87.69 99 ASP A O 1
ATOM 820 N N . SER A 1 100 ? 10.147 -2.038 -24.288 1.00 81.50 100 SER A N 1
ATOM 821 C CA . SER A 1 100 ? 10.571 -0.671 -23.948 1.00 81.50 100 SER A CA 1
ATOM 822 C C . SER A 1 100 ? 11.929 -0.242 -24.526 1.00 81.50 100 SER A C 1
ATOM 824 O O . SER A 1 100 ? 12.219 0.952 -24.597 1.00 81.50 100 SER A O 1
ATOM 826 N N . ILE A 1 101 ? 12.775 -1.183 -24.969 1.00 78.25 101 ILE A N 1
ATOM 827 C CA . ILE A 1 101 ? 14.068 -0.874 -25.615 1.00 78.25 101 ILE A CA 1
ATOM 828 C C . ILE A 1 101 ? 13.859 -0.156 -26.957 1.00 78.25 101 ILE A C 1
ATOM 830 O O . ILE A 1 101 ? 14.679 0.678 -27.353 1.00 78.25 101 ILE A O 1
ATOM 834 N N . ASN A 1 102 ? 12.750 -0.449 -27.639 1.00 69.44 102 ASN A N 1
ATOM 835 C CA . ASN A 1 102 ? 12.420 0.128 -28.941 1.00 69.44 102 ASN A CA 1
ATOM 836 C C . ASN A 1 102 ? 11.743 1.505 -28.834 1.00 69.44 102 ASN A C 1
ATOM 838 O O . ASN A 1 102 ? 11.624 2.215 -29.834 1.00 69.44 102 ASN A O 1
ATOM 842 N N . GLU A 1 103 ? 11.331 1.914 -27.632 1.00 67.81 103 GLU A N 1
ATOM 843 C CA . GLU A 1 103 ? 10.684 3.200 -27.392 1.00 67.81 103 GLU A CA 1
ATOM 844 C C . GLU A 1 103 ? 11.725 4.294 -27.099 1.00 67.81 103 GLU A C 1
ATOM 846 O O . GLU A 1 103 ? 12.584 4.174 -26.221 1.00 67.81 103 GLU A O 1
ATOM 851 N N . ASN A 1 104 ? 11.662 5.414 -27.827 1.00 59.09 104 ASN A N 1
ATOM 852 C CA . ASN A 1 104 ? 12.460 6.601 -27.507 1.00 59.09 104 ASN A CA 1
ATOM 853 C C . ASN A 1 104 ? 11.825 7.337 -26.320 1.00 59.09 104 ASN A C 1
ATOM 855 O O . ASN A 1 104 ? 11.054 8.281 -26.488 1.00 59.09 104 ASN A O 1
ATOM 859 N N . ILE A 1 105 ? 12.145 6.887 -25.109 1.00 59.47 105 ILE A N 1
ATOM 860 C CA . ILE A 1 105 ? 11.631 7.491 -23.881 1.00 59.47 105 ILE A CA 1
ATOM 861 C C . ILE A 1 105 ? 12.317 8.845 -23.653 1.00 59.47 105 ILE A C 1
ATOM 863 O O . ILE A 1 105 ? 13.543 8.944 -23.589 1.00 59.47 105 ILE A O 1
ATOM 867 N N . SER A 1 106 ? 11.506 9.899 -23.538 1.00 55.38 106 SER A N 1
ATOM 868 C CA . SER A 1 106 ? 11.959 11.260 -23.244 1.00 55.38 106 SER A CA 1
ATOM 869 C C . SER A 1 106 ? 12.654 11.338 -21.882 1.00 55.38 106 SER A C 1
ATOM 871 O O . SER A 1 106 ? 12.194 10.765 -20.893 1.00 55.38 106 SER A O 1
ATOM 873 N N . SER A 1 107 ? 13.750 12.094 -21.821 1.00 53.97 107 SER A N 1
ATOM 874 C CA . SER A 1 107 ? 14.543 12.349 -20.622 1.00 53.97 107 SER A CA 1
ATOM 875 C C . SER A 1 107 ? 13.845 13.341 -19.682 1.00 53.97 107 SER A C 1
ATOM 877 O O . SER A 1 107 ? 14.336 14.445 -19.445 1.00 53.97 107 SER A O 1
ATOM 879 N N . THR A 1 108 ? 12.683 12.987 -19.134 1.00 58.25 108 THR A N 1
ATOM 880 C CA . THR A 1 108 ? 12.261 13.620 -17.876 1.00 58.25 108 THR A CA 1
ATOM 881 C C . THR A 1 108 ? 13.208 13.154 -16.772 1.00 58.25 108 THR A C 1
ATOM 883 O O . THR A 1 108 ? 13.706 12.030 -16.808 1.00 58.25 108 THR A O 1
ATOM 886 N N . SER A 1 109 ? 13.490 14.021 -15.800 1.00 73.00 109 SER A N 1
ATOM 887 C CA . SER A 1 109 ? 14.401 13.736 -14.688 1.00 73.00 109 SER A CA 1
ATOM 888 C C . SER A 1 109 ? 13.940 12.492 -13.909 1.00 73.00 109 SER A C 1
ATOM 890 O O . SER A 1 109 ? 13.048 12.547 -13.063 1.00 73.00 109 SER A O 1
ATOM 892 N N . ILE A 1 110 ? 14.548 11.339 -14.216 1.00 79.12 110 ILE A N 1
ATOM 893 C CA . ILE A 1 110 ? 14.362 10.050 -13.524 1.00 79.12 110 ILE A CA 1
ATOM 894 C C . ILE A 1 110 ? 14.521 10.238 -12.010 1.00 79.12 110 ILE A C 1
ATOM 896 O O . ILE A 1 110 ? 13.765 9.667 -11.225 1.00 79.12 110 ILE A O 1
ATOM 900 N N . ASN A 1 111 ? 15.445 11.112 -11.607 1.00 79.12 111 ASN A N 1
ATOM 901 C CA . ASN A 1 111 ? 15.665 11.491 -10.217 1.00 79.12 111 ASN A CA 1
ATOM 902 C C . ASN A 1 111 ? 14.417 12.083 -9.557 1.00 79.12 111 ASN A C 1
ATOM 904 O O . ASN A 1 111 ? 14.048 11.638 -8.471 1.00 79.12 111 ASN A O 1
ATOM 908 N N . ASP A 1 112 ? 13.732 13.028 -10.202 1.00 81.88 112 ASP A N 1
ATOM 909 C CA . ASP A 1 112 ? 12.529 13.642 -9.626 1.00 81.88 112 ASP A CA 1
ATOM 910 C C . ASP A 1 112 ? 11.401 12.623 -9.463 1.00 81.88 112 ASP A C 1
ATOM 912 O O . ASP A 1 112 ? 10.694 12.624 -8.453 1.00 81.88 112 ASP A O 1
ATOM 916 N N . ARG A 1 113 ? 11.268 11.694 -10.417 1.00 85.44 113 ARG A N 1
ATOM 917 C CA . ARG A 1 113 ? 10.282 10.606 -10.339 1.00 85.44 113 ARG A CA 1
ATOM 918 C C . ARG A 1 113 ? 10.598 9.636 -9.196 1.00 85.44 113 ARG A C 1
ATOM 920 O O . ARG A 1 113 ? 9.691 9.272 -8.449 1.00 85.44 113 ARG A O 1
ATOM 927 N N . LEU A 1 114 ? 11.866 9.261 -9.010 1.00 84.50 114 LEU A N 1
ATOM 928 C CA . LEU A 1 114 ? 12.305 8.409 -7.896 1.00 84.50 114 LEU A CA 1
ATOM 929 C C . LEU A 1 114 ? 12.086 9.085 -6.538 1.00 84.50 114 LEU A C 1
ATOM 931 O O . LEU A 1 114 ? 11.581 8.456 -5.608 1.00 84.50 114 LEU A O 1
ATOM 935 N N . ILE A 1 115 ? 12.400 10.380 -6.431 1.00 84.12 115 ILE A N 1
ATOM 936 C CA . ILE A 1 115 ? 12.106 11.179 -5.234 1.00 84.12 115 ILE A CA 1
ATOM 937 C C . ILE A 1 115 ? 10.592 11.232 -4.991 1.00 84.12 115 ILE A C 1
ATOM 939 O O . ILE A 1 115 ? 10.146 11.096 -3.853 1.00 84.12 115 ILE A O 1
ATOM 943 N N . GLY A 1 116 ? 9.789 11.392 -6.046 1.00 87.50 116 GLY A N 1
ATOM 944 C CA . GLY A 1 116 ? 8.328 11.380 -5.972 1.00 87.50 116 GLY A CA 1
ATOM 945 C C . GLY A 1 116 ? 7.766 10.067 -5.424 1.00 87.50 116 GLY A C 1
ATOM 946 O O . GLY A 1 116 ? 6.936 10.094 -4.514 1.00 87.50 116 GLY A O 1
ATOM 947 N N . ILE A 1 117 ? 8.258 8.922 -5.911 1.00 89.06 117 ILE A N 1
ATOM 948 C CA . ILE A 1 117 ? 7.895 7.596 -5.382 1.00 89.06 117 ILE A CA 1
ATOM 949 C C . ILE A 1 117 ? 8.243 7.502 -3.900 1.00 89.06 117 ILE A C 1
ATOM 951 O O . ILE A 1 117 ? 7.410 7.084 -3.095 1.00 89.06 117 ILE A O 1
ATOM 955 N N . GLN A 1 118 ? 9.456 7.915 -3.528 1.00 86.19 118 GLN A N 1
ATOM 956 C CA . GLN A 1 118 ? 9.898 7.833 -2.143 1.00 86.19 118 GLN A CA 1
ATOM 957 C C . GLN A 1 118 ? 9.018 8.680 -1.218 1.00 86.19 118 GLN A C 1
ATOM 959 O O . GLN A 1 118 ? 8.562 8.191 -0.186 1.00 86.19 118 GLN A O 1
ATOM 964 N N . ARG A 1 119 ? 8.686 9.909 -1.625 1.00 87.62 119 ARG A N 1
ATOM 965 C CA . ARG A 1 119 ? 7.759 10.773 -0.882 1.00 87.62 119 ARG A CA 1
ATOM 966 C C . ARG A 1 119 ? 6.376 10.141 -0.728 1.00 87.62 119 ARG A C 1
ATOM 968 O O . ARG A 1 119 ? 5.816 10.189 0.364 1.00 87.62 119 ARG A O 1
ATOM 975 N N . LYS A 1 120 ? 5.826 9.522 -1.783 1.00 89.81 120 LYS A N 1
ATOM 976 C CA . LYS A 1 120 ? 4.544 8.795 -1.691 1.00 89.81 120 LYS A CA 1
ATOM 977 C C . LYS A 1 120 ? 4.621 7.663 -0.663 1.00 89.81 120 LYS A C 1
ATOM 979 O O . LYS A 1 120 ? 3.743 7.556 0.190 1.00 89.81 120 LYS A O 1
ATOM 984 N N . ARG A 1 121 ? 5.693 6.865 -0.687 1.00 89.12 121 ARG A N 1
ATOM 985 C CA . ARG A 1 121 ? 5.910 5.789 0.297 1.00 89.12 121 ARG A CA 1
ATOM 986 C C . ARG A 1 121 ? 5.991 6.331 1.719 1.00 89.12 121 ARG A C 1
ATOM 988 O O . ARG A 1 121 ? 5.333 5.796 2.603 1.00 89.12 121 ARG A O 1
ATOM 995 N N . GLU A 1 122 ? 6.750 7.400 1.937 1.00 88.12 122 GLU A N 1
ATOM 996 C CA . GLU A 1 122 ? 6.871 8.057 3.245 1.00 88.12 122 GLU A CA 1
ATOM 997 C C . GLU A 1 122 ? 5.531 8.561 3.773 1.00 88.12 122 GLU A C 1
ATOM 999 O O . GLU A 1 122 ? 5.231 8.376 4.952 1.00 88.12 122 GLU A O 1
ATOM 1004 N N . LEU A 1 123 ? 4.694 9.133 2.905 1.00 89.62 123 LEU A N 1
ATOM 1005 C CA . LEU A 1 123 ? 3.340 9.530 3.278 1.00 89.62 123 LEU A CA 1
ATOM 1006 C C . LEU A 1 123 ? 2.510 8.318 3.707 1.00 89.62 123 LEU A C 1
ATOM 1008 O O . LEU A 1 123 ? 1.937 8.329 4.793 1.00 89.62 123 LEU A O 1
ATOM 1012 N N . PHE A 1 124 ? 2.485 7.245 2.921 1.00 91.31 124 PHE A N 1
ATOM 1013 C CA . PHE A 1 124 ? 1.708 6.054 3.273 1.00 91.31 124 PHE A CA 1
ATOM 1014 C C . PHE A 1 124 ? 2.208 5.381 4.558 1.00 91.31 124 PHE A C 1
ATOM 1016 O O . PHE A 1 124 ? 1.396 4.928 5.365 1.00 91.31 124 PHE A O 1
ATOM 1023 N N . MET A 1 125 ? 3.521 5.386 4.805 1.00 89.00 125 MET A N 1
ATOM 1024 C CA . MET A 1 125 ? 4.102 4.928 6.072 1.00 89.00 125 MET A CA 1
ATOM 1025 C C . MET A 1 125 ? 3.691 5.817 7.248 1.00 89.00 125 MET A C 1
ATOM 1027 O O . MET A 1 125 ? 3.298 5.305 8.293 1.00 89.00 125 MET A O 1
ATOM 1031 N N . LYS A 1 126 ? 3.721 7.145 7.081 1.00 88.62 126 LYS A N 1
ATOM 1032 C CA . LYS A 1 126 ? 3.317 8.105 8.120 1.00 88.62 126 LYS A CA 1
ATOM 1033 C C . LYS A 1 126 ? 1.878 7.875 8.589 1.00 88.62 126 LYS A C 1
ATOM 1035 O O . LYS A 1 126 ? 1.598 8.024 9.775 1.00 88.62 126 LYS A O 1
ATOM 1040 N N . PHE A 1 127 ? 0.980 7.513 7.676 1.00 87.38 127 PHE A N 1
ATOM 1041 C CA . PHE A 1 127 ? -0.417 7.196 7.991 1.00 87.38 127 PHE A CA 1
ATOM 1042 C C . PHE A 1 127 ? -0.642 5.725 8.390 1.00 87.38 127 PHE A C 1
ATOM 1044 O O . PHE A 1 127 ? -1.781 5.325 8.618 1.00 87.38 127 PHE A O 1
ATOM 1051 N N . GLY A 1 128 ? 0.418 4.916 8.494 1.00 87.75 128 GLY A N 1
ATOM 1052 C CA . GLY A 1 128 ? 0.339 3.509 8.893 1.00 87.75 128 GLY A CA 1
ATOM 1053 C C . GLY A 1 128 ? -0.310 2.587 7.856 1.00 87.75 128 GLY A C 1
ATOM 1054 O O . GLY A 1 128 ? -0.690 1.470 8.199 1.00 87.75 128 GLY A O 1
ATOM 1055 N N . ILE A 1 129 ? -0.444 3.042 6.606 1.00 90.00 129 ILE A N 1
ATOM 1056 C CA . ILE A 1 129 ? -1.053 2.282 5.504 1.00 90.00 129 ILE A CA 1
ATOM 1057 C C . ILE A 1 129 ? -0.088 1.197 5.016 1.00 90.00 129 ILE A C 1
ATOM 1059 O O . ILE A 1 129 ? -0.494 0.066 4.768 1.00 90.00 129 ILE A O 1
ATOM 1063 N N . ILE A 1 130 ? 1.201 1.533 4.920 1.00 88.50 130 ILE A N 1
ATOM 1064 C CA . ILE A 1 130 ? 2.266 0.599 4.542 1.00 88.50 130 ILE A CA 1
ATOM 1065 C C . ILE A 1 130 ? 3.207 0.413 5.727 1.00 88.50 130 ILE A C 1
ATOM 1067 O O . ILE A 1 130 ? 3.636 1.382 6.353 1.00 88.50 130 ILE A O 1
ATOM 1071 N N . LYS A 1 131 ? 3.571 -0.842 5.997 1.00 79.50 131 LYS A N 1
ATOM 1072 C CA . LYS A 1 131 ? 4.647 -1.198 6.924 1.00 79.50 131 LYS A CA 1
ATOM 1073 C C . LYS A 1 131 ? 5.911 -1.468 6.113 1.00 79.50 131 LYS A C 1
ATOM 1075 O O . LYS A 1 131 ? 5.908 -2.345 5.258 1.00 79.50 131 LYS A O 1
ATOM 1080 N N . SER A 1 132 ? 6.968 -0.707 6.358 1.00 68.38 132 SER A N 1
ATOM 1081 C CA . SER A 1 132 ? 8.285 -0.920 5.755 1.00 68.38 132 SER A CA 1
ATOM 1082 C C . SER A 1 132 ? 9.337 -0.607 6.805 1.00 68.38 132 SER A C 1
ATOM 1084 O O . SER A 1 132 ? 9.272 0.449 7.432 1.00 68.38 132 SER A O 1
ATOM 1086 N N . GLU A 1 133 ? 10.281 -1.521 7.003 1.00 59.72 133 GLU A N 1
ATOM 1087 C CA . GLU A 1 133 ? 11.437 -1.300 7.882 1.00 59.72 133 GLU A CA 1
ATOM 1088 C C . GLU A 1 133 ? 12.533 -0.499 7.163 1.00 59.72 133 GLU A C 1
ATOM 1090 O O . GLU A 1 133 ? 13.283 0.245 7.792 1.00 59.72 133 GLU A O 1
ATOM 1095 N N . ASP A 1 134 ? 12.542 -0.545 5.829 1.00 55.91 134 ASP A N 1
ATOM 1096 C CA . ASP A 1 134 ? 13.521 0.156 5.013 1.00 55.91 134 ASP A CA 1
ATOM 1097 C C . ASP A 1 134 ? 12.967 1.480 4.491 1.00 55.91 134 ASP A C 1
ATOM 1099 O O . ASP A 1 134 ? 11.979 1.540 3.748 1.00 55.91 134 ASP A O 1
ATOM 1103 N N . THR A 1 135 ? 13.652 2.566 4.839 1.00 55.28 135 THR A N 1
ATOM 1104 C CA . THR A 1 135 ? 13.573 3.798 4.059 1.00 55.28 135 THR A CA 1
ATOM 1105 C C . THR A 1 135 ? 14.467 3.595 2.843 1.00 55.28 135 THR A C 1
ATOM 1107 O O . THR A 1 135 ? 15.688 3.511 2.960 1.00 55.28 135 THR A O 1
ATOM 1110 N N . PHE A 1 136 ? 13.874 3.476 1.6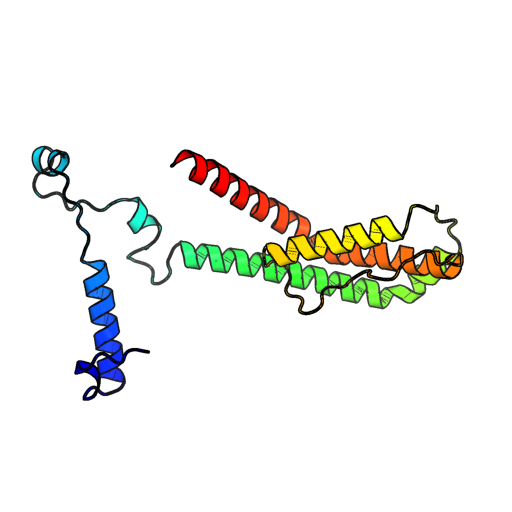55 1.00 55.81 136 PHE A N 1
ATOM 1111 C CA . PHE A 1 136 ? 14.643 3.597 0.422 1.00 55.81 136 PHE A CA 1
ATOM 1112 C C . PHE A 1 136 ? 15.175 5.026 0.383 1.00 55.81 136 PHE A C 1
ATOM 1114 O O . PHE A 1 136 ? 14.449 5.968 0.099 1.00 55.81 136 PHE A O 1
ATOM 1121 N N . ILE A 1 137 ? 16.431 5.219 0.763 1.00 54.41 137 ILE A N 1
ATOM 1122 C CA . ILE A 1 137 ? 17.045 6.533 0.717 1.00 54.41 137 ILE A CA 1
ATOM 1123 C C . ILE A 1 137 ? 17.695 6.662 -0.667 1.00 54.41 137 ILE A C 1
ATOM 1125 O O . ILE A 1 137 ? 18.724 6.026 -0.900 1.00 54.41 137 ILE A O 1
ATOM 1129 N N . PRO A 1 138 ? 17.221 7.548 -1.562 1.00 52.56 138 PRO A N 1
ATOM 1130 C CA . PRO A 1 138 ? 17.950 7.902 -2.772 1.00 52.56 138 PRO A CA 1
ATOM 1131 C C . PRO A 1 138 ? 19.134 8.830 -2.429 1.00 52.56 138 PRO A C 1
ATOM 1133 O O . PRO A 1 138 ? 19.386 9.830 -3.092 1.00 52.56 138 PRO A O 1
ATOM 1136 N N . ARG A 1 139 ? 19.904 8.540 -1.371 1.00 48.78 139 ARG A N 1
ATOM 1137 C CA . ARG A 1 139 ? 21.167 9.229 -1.067 1.00 48.78 139 ARG A CA 1
ATOM 1138 C C . ARG A 1 139 ? 22.246 8.570 -1.923 1.00 48.78 139 ARG A C 1
ATOM 1140 O O . ARG A 1 139 ? 23.053 7.840 -1.363 1.00 48.78 139 ARG A O 1
ATOM 1147 N N . LYS A 1 140 ? 22.206 8.768 -3.254 1.00 50.59 140 LYS A N 1
ATOM 1148 C CA . LYS A 1 140 ? 23.338 8.638 -4.218 1.00 50.59 140 LYS A CA 1
ATOM 1149 C C . LYS A 1 140 ? 22.921 8.499 -5.698 1.00 50.59 140 LYS A C 1
ATOM 1151 O O . LYS A 1 140 ? 23.591 7.812 -6.456 1.00 50.59 140 LYS A O 1
ATOM 1156 N N . PHE A 1 141 ? 21.903 9.209 -6.179 1.00 54.44 141 PHE A N 1
ATOM 1157 C CA . PHE A 1 141 ? 21.799 9.449 -7.633 1.00 54.44 141 PHE A CA 1
ATOM 1158 C C . PHE A 1 141 ? 22.432 10.798 -8.001 1.00 54.44 141 PHE A C 1
ATOM 1160 O O . PHE A 1 141 ? 21.854 11.615 -8.713 1.00 54.44 141 PHE A O 1
ATOM 1167 N N . SER A 1 142 ? 23.616 11.080 -7.447 1.00 48.69 142 SER A N 1
ATOM 1168 C CA . SER A 1 142 ? 24.376 12.280 -7.788 1.00 48.69 142 SER A CA 1
ATOM 1169 C C . SER A 1 142 ? 25.055 12.073 -9.140 1.00 48.69 142 SER A C 1
ATOM 1171 O O . SER A 1 142 ? 25.987 11.280 -9.248 1.00 48.69 142 SER A O 1
ATOM 1173 N N . ASN A 1 143 ? 24.601 12.818 -10.145 1.00 50.41 143 ASN A N 1
ATOM 1174 C CA . ASN A 1 143 ? 25.362 13.208 -11.337 1.00 50.41 143 ASN A CA 1
ATOM 1175 C C . ASN A 1 143 ? 25.909 12.079 -12.231 1.00 50.41 143 ASN A C 1
ATOM 1177 O O . ASN A 1 143 ? 26.799 12.331 -13.041 1.00 50.41 143 ASN A O 1
ATOM 1181 N N . ALA A 1 144 ? 25.393 10.854 -12.127 1.00 56.22 144 ALA A N 1
ATOM 1182 C CA . ALA A 1 144 ? 25.750 9.795 -13.061 1.00 56.22 144 ALA A CA 1
ATOM 1183 C C . ALA A 1 144 ? 25.061 10.048 -14.408 1.00 56.22 144 ALA A C 1
ATOM 1185 O O . ALA A 1 144 ? 23.833 10.119 -14.483 1.00 56.22 144 ALA A O 1
ATOM 1186 N N . THR A 1 145 ? 25.844 10.181 -15.478 1.00 58.53 145 THR A N 1
ATOM 1187 C CA . THR A 1 145 ? 25.327 10.140 -16.848 1.00 58.53 145 THR A CA 1
ATOM 1188 C C . THR A 1 145 ? 24.800 8.727 -17.088 1.00 58.53 145 THR A C 1
ATOM 1190 O O . THR A 1 145 ? 25.570 7.784 -17.257 1.00 58.53 145 THR A O 1
ATOM 1193 N N . LEU A 1 146 ? 23.483 8.552 -17.003 1.00 65.25 146 LEU A N 1
ATOM 1194 C CA . LEU A 1 146 ? 22.843 7.262 -17.234 1.00 65.25 146 LEU A CA 1
ATOM 1195 C C . LEU A 1 146 ? 22.881 6.954 -18.733 1.00 65.25 146 LEU A C 1
ATOM 1197 O O . LEU A 1 146 ? 22.406 7.748 -19.543 1.00 65.25 146 LEU A O 1
ATOM 1201 N N . GLY A 1 147 ? 23.428 5.791 -19.096 1.00 71.25 147 GLY A N 1
ATOM 1202 C CA . GLY A 1 147 ? 23.275 5.250 -20.448 1.00 71.25 147 GLY A CA 1
ATOM 1203 C C . GLY A 1 147 ? 21.794 5.078 -20.809 1.00 71.25 147 GLY A C 1
ATOM 1204 O O . GLY A 1 147 ? 20.927 5.006 -19.924 1.00 71.25 147 GLY A O 1
ATOM 1205 N N . LYS A 1 148 ? 21.487 5.018 -22.110 1.00 75.25 148 LYS A N 1
ATOM 1206 C CA . LYS A 1 148 ? 20.107 4.871 -22.604 1.00 75.25 148 LYS A CA 1
ATOM 1207 C C . LYS A 1 148 ? 19.453 3.611 -22.026 1.00 75.25 148 LYS A C 1
ATOM 1209 O O . LYS A 1 148 ? 18.315 3.657 -21.576 1.00 75.25 148 LYS A O 1
ATOM 1214 N N . GLU A 1 149 ? 20.214 2.529 -21.945 1.00 77.38 149 GLU A N 1
ATOM 1215 C CA . GLU A 1 149 ? 19.797 1.215 -21.458 1.00 77.38 149 GLU A CA 1
ATOM 1216 C C . GLU A 1 149 ? 19.380 1.271 -19.982 1.00 77.38 149 GLU A C 1
ATOM 1218 O O . GLU A 1 149 ? 18.304 0.806 -19.606 1.00 77.38 149 GLU A O 1
ATOM 1223 N N . TYR A 1 150 ? 20.195 1.917 -19.142 1.00 80.56 150 TYR A N 1
ATOM 1224 C CA . TYR A 1 150 ? 19.890 2.107 -17.722 1.00 80.56 150 TYR A CA 1
ATOM 1225 C C . TYR A 1 150 ? 18.683 3.021 -17.512 1.00 80.56 150 TYR A C 1
ATOM 1227 O O . TYR A 1 150 ? 17.891 2.799 -16.597 1.00 80.56 150 TYR A O 1
ATOM 1235 N N . SER A 1 151 ? 18.518 4.027 -18.374 1.00 80.12 151 SER A N 1
ATOM 1236 C CA . SER A 1 151 ? 17.362 4.924 -18.333 1.00 80.12 151 SER A CA 1
ATOM 1237 C C . SER A 1 151 ? 16.066 4.181 -18.656 1.00 80.12 151 SER A C 1
ATOM 1239 O O . SER A 1 151 ? 15.069 4.380 -17.966 1.00 80.12 151 SER A O 1
ATOM 1241 N N . THR A 1 152 ? 16.077 3.285 -19.647 1.00 83.44 152 THR A N 1
ATOM 1242 C CA . THR A 1 152 ? 14.930 2.425 -19.976 1.00 83.44 152 THR A CA 1
ATOM 1243 C C . THR A 1 152 ? 14.546 1.533 -18.796 1.00 83.44 152 THR A C 1
ATOM 1245 O O . THR A 1 152 ? 13.390 1.543 -18.372 1.00 83.44 152 THR A O 1
ATOM 1248 N N . VAL A 1 153 ? 15.518 0.841 -18.190 1.00 88.00 153 VAL A N 1
ATOM 1249 C CA . VAL A 1 153 ? 15.273 -0.024 -17.022 1.00 88.00 153 VAL A CA 1
ATOM 1250 C C . VAL A 1 153 ? 14.710 0.772 -15.841 1.00 88.00 153 VAL A C 1
ATOM 1252 O O . VAL A 1 153 ? 13.724 0.360 -15.232 1.00 88.00 153 VAL A O 1
ATOM 1255 N N . LEU A 1 154 ? 15.300 1.929 -15.521 1.00 85.62 154 LEU A N 1
ATOM 1256 C CA . LEU A 1 154 ? 14.832 2.772 -14.417 1.00 85.62 154 LEU A CA 1
ATOM 1257 C C . LEU A 1 154 ? 13.439 3.346 -14.678 1.00 85.62 154 LEU A C 1
ATOM 1259 O O . LEU A 1 154 ? 12.639 3.430 -13.750 1.00 85.62 154 LEU A O 1
ATOM 1263 N N . ASN A 1 155 ? 13.122 3.716 -15.918 1.00 86.69 155 ASN A N 1
ATOM 1264 C CA . ASN A 1 155 ? 11.785 4.185 -16.269 1.00 86.69 155 ASN A CA 1
ATOM 1265 C C . ASN A 1 155 ? 10.733 3.092 -16.086 1.00 86.69 155 ASN A C 1
ATOM 1267 O O . ASN A 1 155 ? 9.677 3.378 -15.521 1.00 86.69 155 ASN A O 1
ATOM 1271 N N . LEU A 1 156 ? 11.032 1.859 -16.505 1.00 89.94 156 LEU A N 1
ATOM 1272 C CA . LEU A 1 156 ? 10.147 0.717 -16.291 1.00 89.94 156 LEU A CA 1
ATOM 1273 C C . LEU A 1 156 ? 9.976 0.425 -14.794 1.00 89.94 156 LEU A C 1
ATOM 1275 O O . LEU A 1 156 ? 8.851 0.302 -14.318 1.00 89.94 156 LEU A O 1
ATOM 1279 N N . TYR A 1 157 ? 11.073 0.432 -14.032 1.00 90.44 157 TYR A N 1
ATOM 1280 C CA . TYR A 1 157 ? 11.031 0.297 -12.575 1.00 90.44 157 TYR A CA 1
ATOM 1281 C C . TYR A 1 157 ? 10.157 1.369 -11.910 1.00 90.44 157 TYR A C 1
ATOM 1283 O O . TYR A 1 157 ? 9.365 1.057 -11.025 1.00 90.44 157 TYR A O 1
ATOM 1291 N N . ILE A 1 158 ? 10.290 2.634 -12.321 1.00 89.94 158 ILE A N 1
ATOM 1292 C CA . ILE A 1 158 ? 9.482 3.734 -11.781 1.00 89.94 158 ILE A CA 1
ATOM 1293 C C . ILE A 1 158 ? 8.000 3.490 -12.062 1.00 89.94 158 ILE A C 1
ATOM 1295 O O . ILE A 1 158 ? 7.177 3.670 -11.166 1.00 89.94 158 ILE A O 1
ATOM 1299 N N . SER A 1 159 ? 7.654 3.107 -13.292 1.00 90.94 159 SER A N 1
ATOM 1300 C CA . SER A 1 159 ? 6.268 2.820 -13.666 1.00 90.94 159 SER A CA 1
ATOM 1301 C C . SER A 1 159 ? 5.697 1.681 -12.821 1.00 90.94 159 SER A C 1
ATOM 1303 O O . SER A 1 159 ? 4.632 1.843 -12.229 1.00 90.94 159 SER A O 1
ATOM 1305 N N . ASP A 1 160 ? 6.455 0.599 -12.650 1.00 93.88 160 ASP A N 1
ATOM 1306 C CA . ASP A 1 160 ? 6.064 -0.531 -11.807 1.00 93.88 160 ASP A CA 1
ATOM 1307 C C . ASP A 1 160 ? 5.895 -0.119 -10.344 1.00 93.88 160 ASP A C 1
ATOM 1309 O O . ASP A 1 160 ? 4.922 -0.490 -9.693 1.00 93.88 160 ASP A O 1
ATOM 1313 N N . ALA A 1 161 ? 6.823 0.674 -9.809 1.00 92.06 161 ALA A N 1
ATOM 1314 C CA . ALA A 1 161 ? 6.751 1.154 -8.436 1.00 92.06 161 ALA A CA 1
ATOM 1315 C C . ALA A 1 161 ? 5.522 2.046 -8.200 1.00 92.06 161 ALA A C 1
ATOM 1317 O O . ALA A 1 161 ? 4.903 1.956 -7.141 1.00 92.06 161 ALA A O 1
ATOM 1318 N N . LEU A 1 162 ? 5.151 2.887 -9.169 1.00 92.88 162 LEU A N 1
ATOM 1319 C CA . LEU A 1 162 ? 3.934 3.698 -9.096 1.00 92.88 162 LEU A CA 1
ATOM 1320 C C . LEU A 1 162 ? 2.676 2.829 -9.152 1.00 92.88 162 LEU A C 1
ATOM 1322 O O . LEU A 1 162 ? 1.768 3.030 -8.350 1.00 92.88 162 LEU A O 1
ATOM 1326 N N . GLU A 1 163 ? 2.639 1.838 -10.040 1.00 95.31 163 GLU A N 1
ATOM 1327 C CA . GLU A 1 163 ? 1.497 0.932 -10.168 1.00 95.31 163 GLU A CA 1
ATOM 1328 C C . GLU A 1 163 ? 1.295 0.101 -8.892 1.00 95.31 163 GLU A C 1
ATOM 1330 O O . GLU A 1 163 ? 0.175 0.009 -8.389 1.00 95.31 163 GLU A O 1
ATOM 1335 N N . LYS A 1 164 ? 2.383 -0.393 -8.282 1.00 94.62 164 LYS A N 1
ATOM 1336 C CA . LYS A 1 164 ? 2.360 -1.096 -6.984 1.00 94.62 164 LYS A CA 1
ATOM 1337 C C . LYS A 1 164 ? 1.801 -0.229 -5.847 1.00 94.62 164 LYS A C 1
ATOM 1339 O O . LYS A 1 164 ? 1.262 -0.772 -4.884 1.00 94.62 164 LYS A O 1
ATOM 1344 N N . LEU A 1 165 ? 1.925 1.098 -5.935 1.00 93.88 165 LEU A N 1
ATOM 1345 C CA . LEU A 1 165 ? 1.424 2.045 -4.931 1.00 93.88 165 LEU A CA 1
ATOM 1346 C C . LEU A 1 165 ? -0.017 2.509 -5.180 1.00 93.88 165 LEU A C 1
ATOM 1348 O O . LEU A 1 165 ? -0.638 3.033 -4.256 1.00 93.88 165 LEU A O 1
ATOM 1352 N N . SER A 1 166 ? -0.550 2.303 -6.385 1.00 95.31 166 SER A N 1
ATOM 1353 C CA . SER A 1 166 ? -1.883 2.779 -6.769 1.00 95.31 166 SER A CA 1
ATOM 1354 C C . SER A 1 166 ? -3.036 2.290 -5.872 1.00 95.31 166 SER A C 1
ATOM 1356 O O . SER A 1 166 ? -3.885 3.120 -5.544 1.00 95.31 166 SER A O 1
ATOM 1358 N N . PRO A 1 167 ? -3.066 1.039 -5.352 1.00 95.50 167 PRO A N 1
ATOM 1359 C CA . PRO A 1 167 ? -4.188 0.574 -4.522 1.00 95.50 167 PRO A CA 1
ATOM 1360 C C . PRO A 1 167 ? -4.346 1.337 -3.201 1.00 95.50 167 PRO A C 1
ATOM 1362 O O . PRO A 1 167 ? -5.405 1.325 -2.578 1.00 95.50 167 PRO A O 1
ATOM 1365 N N . TYR A 1 168 ? -3.290 2.014 -2.746 1.00 94.62 168 TYR A N 1
ATOM 1366 C CA . TYR A 1 168 ? -3.303 2.759 -1.490 1.00 94.62 168 TYR A CA 1
ATOM 1367 C C . TYR A 1 168 ? -3.792 4.201 -1.647 1.00 94.62 168 TYR A C 1
ATOM 1369 O O . TYR A 1 168 ? -4.044 4.855 -0.636 1.00 94.62 168 TYR A O 1
ATOM 1377 N N . GLU A 1 169 ? -3.913 4.718 -2.874 1.00 93.00 169 GLU A N 1
ATOM 1378 C CA . GLU A 1 169 ? -4.198 6.137 -3.119 1.00 93.00 169 GLU A CA 1
ATOM 1379 C C . GLU A 1 169 ? -5.579 6.540 -2.592 1.00 93.00 169 GLU A C 1
ATOM 1381 O O . GLU A 1 169 ? -5.676 7.462 -1.783 1.00 93.00 169 GLU A O 1
ATOM 1386 N N . GLU A 1 170 ? -6.630 5.795 -2.943 1.00 90.75 170 GLU A N 1
ATOM 1387 C CA . GLU A 1 170 ? -7.993 6.085 -2.477 1.00 90.75 170 GLU A CA 1
ATOM 1388 C C . GLU A 1 170 ? -8.100 5.998 -0.944 1.00 90.75 170 GLU A C 1
ATOM 1390 O O . GLU A 1 170 ? -8.747 6.820 -0.286 1.00 90.75 170 GLU A O 1
ATOM 1395 N N . LEU A 1 171 ? -7.440 4.998 -0.352 1.00 91.81 171 LEU A N 1
ATOM 1396 C CA . LEU A 1 171 ? -7.415 4.817 1.095 1.00 91.81 171 LEU A CA 1
ATOM 1397 C C . LEU A 1 171 ? -6.705 5.986 1.786 1.00 91.81 171 LEU A C 1
ATOM 1399 O O . LEU A 1 171 ? -7.204 6.519 2.780 1.00 91.81 171 LEU A O 1
ATOM 1403 N N . PHE A 1 172 ? -5.568 6.413 1.241 1.00 93.75 172 PHE A N 1
ATOM 1404 C CA . PHE A 1 172 ? -4.829 7.566 1.728 1.00 93.75 172 PHE A CA 1
ATOM 1405 C C . PHE A 1 172 ? -5.653 8.850 1.653 1.00 93.75 172 PHE A C 1
ATOM 1407 O O . PHE A 1 172 ? -5.704 9.579 2.641 1.00 93.75 172 PHE A O 1
ATOM 1414 N N . GLU A 1 173 ? -6.327 9.125 0.535 1.00 92.44 173 GLU A N 1
ATOM 1415 C CA . GLU A 1 173 ? -7.145 10.331 0.375 1.00 92.44 173 GLU A CA 1
ATOM 1416 C C . GLU A 1 173 ? -8.228 10.431 1.451 1.00 92.44 173 GLU A C 1
ATOM 1418 O O . GLU A 1 173 ? -8.381 11.475 2.092 1.00 92.44 173 GLU A O 1
ATOM 1423 N N . LYS A 1 174 ? -8.925 9.321 1.718 1.00 91.00 174 LYS A N 1
ATOM 1424 C CA . LYS A 1 174 ? -9.963 9.253 2.756 1.00 91.00 174 LYS A CA 1
ATOM 1425 C C . LYS A 1 174 ? -9.394 9.472 4.156 1.00 91.00 174 LYS A C 1
ATOM 1427 O O . LYS A 1 174 ? -9.970 10.233 4.935 1.00 91.00 174 LYS A O 1
ATOM 1432 N N . ILE A 1 175 ? -8.268 8.835 4.483 1.00 90.19 175 ILE A N 1
ATOM 1433 C CA . ILE A 1 175 ? -7.617 8.996 5.793 1.00 90.19 175 ILE A CA 1
ATOM 1434 C C . ILE A 1 175 ? -7.100 10.428 5.961 1.00 90.19 175 ILE A C 1
ATOM 1436 O O . ILE A 1 175 ? -7.298 11.035 7.012 1.00 90.19 175 ILE A O 1
ATOM 1440 N N . ASN A 1 176 ? -6.468 10.990 4.932 1.00 90.62 176 ASN A N 1
ATOM 1441 C CA . ASN A 1 176 ? -5.950 12.351 4.950 1.00 90.62 176 ASN A CA 1
ATOM 1442 C C . ASN A 1 176 ? -7.082 13.370 5.136 1.00 90.62 176 ASN A C 1
ATOM 1444 O O . ASN A 1 176 ? -6.977 14.252 5.986 1.00 90.62 176 ASN A O 1
ATOM 1448 N N . LEU A 1 177 ? -8.198 13.207 4.416 1.00 90.06 177 LEU A N 1
ATOM 1449 C CA . LEU A 1 177 ? -9.394 14.028 4.603 1.00 90.06 177 LEU A CA 1
ATOM 1450 C C . LEU A 1 177 ? -9.921 13.927 6.039 1.00 90.06 177 LEU A C 1
ATOM 1452 O O . LEU A 1 177 ? -10.190 14.948 6.668 1.00 90.06 177 LEU A O 1
ATOM 1456 N N . PHE A 1 178 ? -10.025 12.712 6.579 1.00 87.12 178 PHE A N 1
ATOM 1457 C CA . PHE A 1 178 ? -10.467 12.495 7.954 1.00 87.12 178 PHE A CA 1
ATOM 1458 C C . PHE A 1 178 ? -9.561 13.200 8.975 1.00 87.12 178 PHE A C 1
ATOM 1460 O O . PHE A 1 178 ? -10.057 13.903 9.854 1.00 87.12 178 PHE A O 1
ATOM 1467 N N . VAL A 1 179 ? -8.239 13.073 8.835 1.00 87.38 179 VAL A N 1
ATOM 1468 C CA . VAL A 1 179 ? -7.266 13.743 9.710 1.00 87.38 179 VAL A CA 1
ATOM 1469 C C . VAL A 1 179 ? -7.360 15.265 9.591 1.00 87.38 179 VAL A C 1
ATOM 1471 O O . VAL A 1 179 ? -7.333 15.953 10.611 1.00 87.38 179 VAL A O 1
ATOM 1474 N N . ASN A 1 180 ? -7.536 15.802 8.383 1.00 88.81 180 ASN A N 1
ATOM 1475 C CA . ASN A 1 180 ? -7.704 17.241 8.176 1.00 88.81 180 ASN A CA 1
ATOM 1476 C C . ASN A 1 180 ? -8.977 17.764 8.849 1.00 88.81 180 ASN A C 1
ATOM 1478 O O . ASN A 1 180 ? -8.908 18.736 9.598 1.00 88.81 180 ASN A O 1
ATOM 1482 N N . LEU A 1 181 ? -10.106 17.069 8.685 1.00 87.69 181 LEU A N 1
ATOM 1483 C CA . LEU A 1 181 ? -11.362 17.417 9.356 1.00 87.69 181 LEU A CA 1
ATOM 1484 C C . LEU A 1 181 ? -11.228 17.379 10.884 1.00 87.69 181 LEU A C 1
ATOM 1486 O O . LEU A 1 181 ? -11.756 18.253 11.574 1.00 87.69 181 LEU A O 1
ATOM 1490 N N . LEU A 1 182 ? -10.517 16.386 11.429 1.00 83.06 182 LEU A N 1
ATOM 1491 C CA . LEU A 1 182 ? -10.243 16.318 12.865 1.00 83.06 182 LEU A CA 1
ATOM 1492 C C . LEU A 1 182 ? -9.402 17.503 13.336 1.00 83.06 182 LEU A C 1
ATOM 1494 O O . LEU A 1 182 ? -9.736 18.101 14.357 1.00 83.06 182 LEU A O 1
ATOM 1498 N N . ASN A 1 183 ? -8.350 17.859 12.599 1.00 84.56 183 ASN A N 1
ATOM 1499 C CA . ASN A 1 183 ? -7.476 18.977 12.943 1.00 84.56 183 ASN A CA 1
ATOM 1500 C C . ASN A 1 183 ? -8.224 20.316 12.891 1.00 84.56 183 ASN A C 1
ATOM 1502 O O . ASN A 1 183 ? -8.127 21.101 13.831 1.00 84.56 183 ASN A O 1
ATOM 1506 N N . GLU A 1 184 ? -9.031 20.554 11.856 1.00 86.12 184 GLU A N 1
ATOM 1507 C CA . GLU A 1 184 ? -9.864 21.758 11.740 1.00 86.12 184 GLU A CA 1
ATOM 1508 C C . GLU A 1 184 ? -10.867 21.877 12.894 1.00 86.12 184 GLU A C 1
ATOM 1510 O O . GLU A 1 184 ? -11.029 22.945 13.485 1.00 86.12 184 GLU A O 1
ATOM 1515 N N . LYS A 1 185 ? -11.531 20.774 13.262 1.00 73.56 185 LYS A N 1
ATOM 1516 C CA . LYS A 1 185 ? -12.515 20.772 14.352 1.00 73.56 185 LYS A CA 1
ATOM 1517 C C . LYS A 1 185 ? -11.864 20.855 15.730 1.00 73.56 185 LYS A C 1
ATOM 1519 O O . LYS A 1 185 ? -12.406 21.536 16.588 1.00 73.56 185 LYS A O 1
ATOM 1524 N N . MET A 1 186 ? -10.719 20.209 15.955 1.00 58.53 186 MET A N 1
ATOM 1525 C CA . MET A 1 186 ? -9.948 20.316 17.204 1.00 58.53 186 MET A CA 1
ATOM 1526 C C . MET A 1 186 ? -9.432 21.738 17.435 1.00 58.53 186 MET A C 1
ATOM 1528 O O . MET A 1 186 ? -9.457 22.215 18.567 1.00 58.53 186 MET A O 1
ATOM 1532 N N . LEU A 1 187 ? -9.033 22.442 16.372 1.00 47.91 187 LEU A N 1
ATOM 1533 C CA . LEU A 1 187 ? -8.686 23.863 16.442 1.00 47.91 187 LEU A CA 1
ATOM 1534 C C . LEU A 1 187 ? -9.902 24.747 16.756 1.00 47.91 187 LEU A C 1
ATOM 1536 O O . LEU A 1 187 ? -9.744 25.773 17.406 1.00 47.91 187 LEU A O 1
ATOM 1540 N N . ALA A 1 188 ? -11.109 24.332 16.364 1.00 44.12 188 ALA A N 1
ATOM 1541 C CA . ALA A 1 188 ? -12.351 25.032 16.696 1.00 44.12 188 ALA A CA 1
ATOM 1542 C C . ALA A 1 188 ? -12.830 24.827 18.152 1.00 44.12 188 ALA A C 1
ATOM 1544 O O . ALA A 1 188 ? -13.788 25.477 18.565 1.00 44.12 188 ALA A O 1
ATOM 1545 N N . PHE A 1 189 ? -12.195 23.937 18.928 1.00 44.69 189 PHE A N 1
ATOM 1546 C CA . PHE A 1 189 ? -12.484 23.716 20.356 1.00 44.69 189 PHE A CA 1
ATOM 1547 C C . PHE A 1 189 ? -11.445 24.352 21.299 1.00 44.69 189 PHE A C 1
ATOM 1549 O O . PHE A 1 189 ? -11.433 24.018 22.486 1.00 44.69 189 PHE A O 1
ATOM 1556 N N . LYS A 1 190 ? -10.569 25.228 20.791 1.00 36.69 190 LYS A N 1
ATOM 1557 C CA . LYS A 1 190 ? -9.540 25.912 21.582 1.00 36.69 190 LYS A CA 1
ATOM 1558 C C . LYS A 1 190 ? -9.934 27.338 21.945 1.00 36.69 190 LYS A C 1
ATOM 1560 O O . LYS A 1 190 ? -10.552 28.007 21.091 1.00 36.69 190 LYS A O 1
#

Secondary structure (DSSP, 8-state):
----GGGGG--HHHHHHHHHHHHHHHHH------HHHHHHSTT-----HHHHTTS-TTSSS-HHHHHHHHHHHHHHHHHHHHHHHHHHHHHHHHHHHHHHHTS------HHHHHHHHHHHHHHHHHTTSS--S-----TT--S----HHHHHHHHHHHHHHHHHHGGGHHHHHHHHHHHHHHHHHHHTT-

Foldseek 3Di:
DPDPPVCPPPDPVRVVVVVVVVVVVVVVPDPPDDPVCCVVPPPDPDDDPVVCQQCVVPDPDGPVRVVVVVLVVLLVVLLVVLVVLLVVCVVCVVVVLVVLLPDPDDPDPLVVLVVVLLVLVVLCVVLVSDDDPDRPDPVDPPDDPDDPSRVSSSVSVSVSSVSSSVSCPVVSVVSVVVVVVVVVVVVVVD

Sequence (190 aa):
IDSDPILKSYNHEEILNYYKIKKIKLHKEKHHKSDFLDKSIPNAELTFIKAQRIENIKNEKSAIESQANFLLELIKRAAEESAQISQRLDSTFPARLFDSINENISSTSINDRLIGIQRKRELFMKFGIIKSEDTFIPRKFSNATLGKEYSTVLNLYISDALEKLSPYEELFEKINLFVNLLNEKMLAFK

Organism: Salmonella typhimurium (NCBI:txid90371)